Protein 3GZR (pdb70)

CATH classification: 3.10.450.50

Radius of gyration: 17.97 Å; Cα contacts (8 Å, |Δi|>4): 632; chains: 2; bounding box: 45×43×43 Å

InterPro domains:
  IPR011944 Steroid delta5-4-isomerase [TIGR02246] (32-160)
  IPR027843 Domain of unknown function DUF4440 [PF14534] (36-149)
  IPR032710 NTF2-like domain superfamily [SSF54427] (33-160)

B-factor: mean 17.64, std 8.01, range [9.9, 78.18]

Structure (mmCIF, N/CA/C/O backbone):
data_3GZR
#
_entry.id   3GZR
#
_cell.length_a   71.825
_cell.length_b   71.825
_cell.length_c   121.395
_cell.angle_alpha   90.000
_cell.angle_beta   90.000
_cell.angle_gamma   120.000
#
_symmetry.space_group_name_H-M   'P 65'
#
loop_
_entity.id
_entity.type
_entity.pdbx_description
1 polymer 'uncharacterized protein with a NTF2-like fold'
2 non-polymer 'UNKNOWN LIGAND'
3 non-polymer 'SULFATE ION'
4 non-polymer GLYCEROL
5 water water
#
loop_
_atom_site.group_PDB
_atom_site.id
_atom_site.type_symbol
_atom_site.label_atom_id
_atom_site.label_alt_id
_atom_site.label_comp_id
_atom_site.label_asym_id
_atom_site.label_entity_id
_atom_site.label_seq_id
_atom_site.pdbx_PDB_ins_code
_atom_site.Cartn_x
_atom_site.Cartn_y
_atom_site.Cartn_z
_atom_site.occupancy
_atom_site.B_iso_or_equiv
_atom_site.auth_seq_id
_atom_site.auth_comp_id
_atom_site.auth_asym_id
_atom_site.auth_atom_id
_atom_site.pdbx_PDB_model_num
ATOM 1 N N . GLY A 1 2 ? -18.697 60.110 16.492 1.00 25.96 30 GLY A N 1
ATOM 2 C CA . GLY A 1 2 ? -18.774 60.221 17.997 1.00 24.65 30 GLY A CA 1
ATOM 3 C C . GLY A 1 2 ? -17.450 60.522 18.694 1.00 23.82 30 GLY A C 1
ATOM 4 O O . GLY A 1 2 ? -16.418 60.645 18.024 1.00 22.97 30 GLY A O 1
ATOM 5 N N . GLU A 1 3 ? -17.472 60.609 20.037 1.00 21.29 31 GLU A N 1
ATOM 6 C CA . GLU A 1 3 ? -16.287 61.010 20.814 1.00 20.42 31 GLU A CA 1
ATOM 7 C C . GLU A 1 3 ? -15.096 60.103 20.545 1.00 18.96 31 GLU A C 1
ATOM 8 O O . GLU A 1 3 ? -14.001 60.622 20.308 1.00 18.79 31 GLU A O 1
ATOM 14 N N . GLY A 1 4 ? -15.300 58.780 20.626 1.00 17.51 32 GLY A N 1
ATOM 15 C CA . GLY A 1 4 ? -14.233 57.845 20.412 1.00 16.90 32 GLY A CA 1
ATOM 16 C C . GLY A 1 4 ? -13.628 57.928 19.024 1.00 15.61 32 GLY A C 1
ATOM 17 O O . GLY A 1 4 ? -12.398 57.830 18.884 1.00 14.65 32 GLY A O 1
ATOM 18 N N . THR A 1 5 ? -14.462 58.089 18.001 1.00 14.79 33 THR A N 1
ATOM 19 C CA A THR A 1 5 ? -13.979 58.215 16.628 0.50 14.44 33 THR A CA 1
ATOM 20 C CA B THR A 1 5 ? -13.936 58.194 16.642 0.50 14.94 33 THR A CA 1
ATOM 21 C C . THR A 1 5 ? -13.114 59.470 16.495 1.00 14.10 33 THR A C 1
ATOM 22 O O . THR A 1 5 ? -12.001 59.416 15.966 1.00 14.23 33 THR A O 1
ATOM 29 N N . ASP A 1 6 ? -13.631 60.599 16.967 1.00 14.58 34 ASP A N 1
ATOM 30 C CA . ASP A 1 6 ? -12.846 61.828 16.897 1.00 15.23 34 ASP A CA 1
ATOM 31 C C . ASP A 1 6 ? -11.518 61.699 17.659 1.00 14.35 34 ASP A C 1
ATOM 32 O O . ASP A 1 6 ? -10.469 62.134 17.172 1.00 13.90 34 ASP A O 1
ATOM 37 N N . ALA A 1 7 ? -11.575 61.103 18.843 1.00 13.43 35 ALA A N 1
ATOM 38 C CA . ALA A 1 7 ? -10.377 60.954 19.676 1.00 12.99 35 ALA A CA 1
ATOM 39 C C . ALA A 1 7 ? -9.326 60.084 19.030 1.00 13.30 35 ALA A C 1
ATOM 40 O O . ALA A 1 7 ? -8.146 60.444 19.026 1.00 13.59 35 ALA A O 1
ATOM 42 N N . ILE A 1 8 ? -9.737 58.938 18.484 1.00 12.49 36 ILE A N 1
ATOM 43 C CA . ILE A 1 8 ? -8.756 58.044 17.883 1.00 12.38 36 ILE A CA 1
ATOM 44 C C . ILE A 1 8 ? -8.193 58.643 16.579 1.00 11.69 36 ILE A C 1
ATOM 45 O O . ILE A 1 8 ? -7.011 58.444 16.290 1.00 12.51 36 ILE A O 1
ATOM 50 N N . GLN A 1 9 ? -9.017 59.367 15.816 1.00 12.90 37 GLN A N 1
ATOM 51 C CA . GLN A 1 9 ? -8.475 60.079 14.644 1.00 12.14 37 GLN A CA 1
ATOM 52 C C . GLN A 1 9 ? -7.358 61.039 15.060 1.00 12.54 37 GLN A C 1
ATOM 53 O O . GLN A 1 9 ? -6.313 61.104 14.404 1.00 13.20 37 GLN A O 1
ATOM 59 N N . ALA A 1 10 ? -7.563 61.755 16.150 1.00 12.46 38 ALA A N 1
ATOM 60 C CA . ALA A 1 10 ? -6.545 62.708 16.631 1.00 12.59 38 ALA A CA 1
ATOM 61 C C . ALA A 1 10 ? -5.287 61.973 17.107 1.00 12.17 38 ALA A C 1
ATOM 62 O O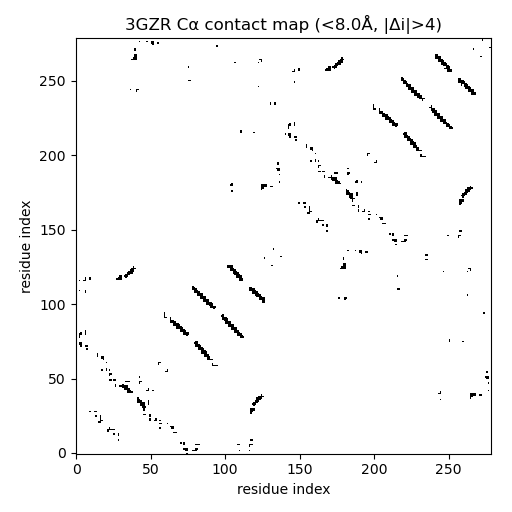 . ALA A 1 10 ? -4.156 62.409 16.829 1.00 13.09 38 ALA A O 1
ATOM 64 N N . LEU A 1 11 ? -5.475 60.844 17.795 1.00 12.51 39 LEU A N 1
ATOM 65 C CA . LEU A 1 11 ? -4.342 60.045 18.229 1.00 11.71 39 LEU A CA 1
ATOM 66 C C . LEU A 1 11 ? -3.516 59.496 17.035 1.00 12.41 39 LEU A C 1
ATOM 67 O O . LEU A 1 11 ? -2.277 59.498 17.080 1.00 12.68 39 LEU A O 1
ATOM 72 N N . ILE A 1 12 ? -4.221 59.065 15.990 1.00 12.69 40 ILE A N 1
ATOM 73 C CA . ILE A 1 12 ? -3.596 58.544 14.795 1.00 12.21 40 ILE A CA 1
ATOM 74 C C . ILE A 1 12 ? -2.761 59.637 14.121 1.00 11.71 40 ILE A C 1
ATOM 75 O O . ILE A 1 12 ? -1.613 59.402 13.707 1.00 12.01 40 ILE A O 1
ATOM 80 N N . GLN A 1 13 ? -3.347 60.830 13.999 1.00 12.47 41 GLN A N 1
ATOM 81 C CA . GLN A 1 13 ? -2.600 61.971 13.430 1.00 12.36 41 GLN A CA 1
ATOM 82 C C . GLN A 1 13 ? -1.353 62.250 14.248 1.00 12.71 41 GLN A C 1
ATOM 83 O O . GLN A 1 13 ? -0.285 62.436 13.667 1.00 12.56 41 GLN A O 1
ATOM 89 N N . ALA A 1 14 ? -1.459 62.226 15.591 1.00 12.37 42 ALA A N 1
ATOM 90 C CA . ALA A 1 14 ? -0.276 62.449 16.442 1.00 12.00 42 ALA A CA 1
ATOM 91 C C . ALA A 1 14 ? 0.801 61.388 16.220 1.00 12.93 42 ALA A C 1
ATOM 92 O O . ALA A 1 14 ? 1.993 61.703 16.147 1.00 12.89 42 ALA A O 1
ATOM 94 N N . TYR A 1 15 ? 0.370 60.149 16.074 1.00 12.44 43 TYR A N 1
ATOM 95 C CA . TYR A 1 15 ? 1.298 59.038 15.836 1.00 12.20 43 TYR A CA 1
ATOM 96 C C . TYR A 1 15 ? 2.074 59.239 14.527 1.00 12.09 43 TYR A C 1
ATOM 97 O O . TYR A 1 15 ? 3.325 59.115 14.478 1.00 12.35 43 TYR A O 1
ATOM 106 N N . PHE A 1 16 ? 1.359 59.580 13.460 1.00 12.28 44 PHE A N 1
ATOM 107 C CA A PHE A 1 16 ? 1.969 59.800 12.122 0.50 12.28 44 PHE A CA 1
ATOM 108 C CA B PHE A 1 16 ? 2.054 59.726 12.170 0.50 12.91 44 PHE A CA 1
ATOM 109 C C . PHE A 1 16 ? 2.903 60.991 12.118 1.00 12.29 44 PHE A C 1
ATOM 110 O O . PHE A 1 16 ? 3.962 60.949 11.502 1.00 12.55 44 PHE A O 1
ATOM 125 N N . THR A 1 17 ? 2.530 62.050 12.837 1.00 12.50 45 THR A N 1
ATOM 126 C CA . THR A 1 17 ? 3.396 63.227 12.939 1.00 13.11 45 THR A CA 1
ATOM 127 C C . THR A 1 17 ? 4.747 62.825 13.623 1.00 11.97 45 THR A C 1
ATOM 128 O O . THR A 1 17 ? 5.823 63.178 13.155 1.00 12.96 45 THR A O 1
ATOM 132 N N . ALA A 1 18 ? 4.650 62.090 14.726 1.00 12.92 46 ALA A N 1
ATOM 133 C CA . ALA A 1 18 ? 5.851 61.624 15.445 1.00 12.18 46 ALA A CA 1
ATOM 134 C C . ALA A 1 18 ? 6.746 60.759 14.559 1.00 12.09 46 ALA A C 1
ATOM 135 O O . ALA A 1 18 ? 7.955 60.934 14.510 1.00 12.43 46 ALA A O 1
ATOM 137 N N . TRP A 1 19 ? 6.128 59.871 13.791 1.00 11.92 47 TRP A N 1
ATOM 138 C CA . TRP A 1 19 ? 6.838 58.982 12.870 1.00 12.66 47 TRP A CA 1
ATOM 139 C C . TRP A 1 19 ? 7.540 59.799 11.767 1.00 11.50 47 TRP A C 1
ATOM 140 O O . TRP A 1 19 ? 8.745 59.677 11.534 1.00 13.05 47 TRP A O 1
ATOM 151 N N . ASN A 1 20 ? 6.760 60.601 11.077 1.00 11.95 48 ASN A N 1
ATOM 152 C CA . ASN A 1 20 ? 7.252 61.368 9.908 1.00 1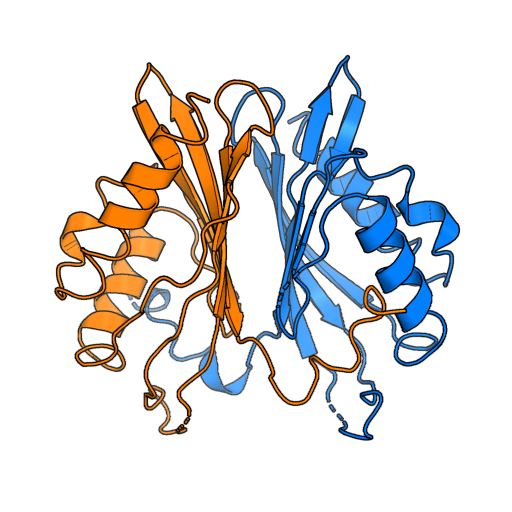2.70 48 ASN A CA 1
ATOM 153 C C . ASN A 1 20 ? 8.231 62.484 10.213 1.00 13.72 48 ASN A C 1
ATOM 154 O O . ASN A 1 20 ? 9.024 62.858 9.342 1.00 14.23 48 ASN A O 1
ATOM 159 N N . THR A 1 21 ? 8.188 63.022 11.428 1.00 13.25 49 THR A N 1
ATOM 160 C CA . THR A 1 21 ? 9.153 64.053 11.854 1.00 13.48 49 THR A CA 1
ATOM 161 C C . THR A 1 21 ? 10.305 63.474 12.665 1.00 14.46 49 THR A C 1
ATOM 162 O O . THR A 1 21 ? 11.115 64.236 13.187 1.00 15.92 49 THR A O 1
ATOM 166 N N . ASN A 1 22 ? 10.406 62.144 12.742 1.00 14.75 50 ASN A N 1
ATOM 167 C CA A ASN A 1 22 ? 11.436 61.444 13.525 0.50 15.34 50 ASN A CA 1
ATOM 168 C CA B ASN A 1 22 ? 11.473 61.495 13.505 0.50 15.85 50 ASN A CA 1
ATOM 169 C C . ASN A 1 22 ? 11.518 62.019 14.941 1.00 15.53 50 ASN A C 1
ATOM 170 O O . ASN A 1 22 ? 12.595 62.426 15.440 1.00 15.69 50 ASN A O 1
ATOM 179 N N . ALA A 1 23 ? 10.360 62.031 15.597 1.00 14.82 51 ALA A N 1
ATOM 180 C CA . ALA A 1 23 ? 10.239 62.550 16.964 1.00 14.50 51 ALA A CA 1
ATOM 181 C C . ALA A 1 23 ? 9.699 61.420 17.842 1.00 14.26 51 ALA A C 1
ATOM 182 O O . ALA A 1 23 ? 8.585 61.498 18.386 1.00 13.98 51 ALA A O 1
ATOM 184 N N . PRO A 1 24 ? 10.487 60.334 17.985 1.00 16.04 52 PRO A N 1
ATOM 185 C CA . PRO A 1 24 ? 9.986 59.192 18.773 1.00 16.96 52 PRO A CA 1
ATOM 186 C C . PRO A 1 24 ? 9.745 59.468 20.265 1.00 16.14 52 PRO A C 1
ATOM 187 O O . PRO A 1 24 ? 8.977 58.761 20.906 1.00 16.66 52 PRO A O 1
ATOM 191 N N . GLU A 1 25 ? 10.340 60.542 20.765 1.00 15.41 53 GLU A N 1
ATOM 192 C CA . GLU A 1 25 ? 10.058 61.049 22.116 1.00 15.74 53 GLU A CA 1
ATOM 193 C C . GLU A 1 25 ? 8.595 61.515 22.308 1.00 14.58 53 GLU A C 1
ATOM 194 O O . GLU A 1 25 ? 8.158 61.763 23.430 1.00 15.21 53 GLU A O 1
ATOM 200 N N . ARG A 1 26 ? 7.825 61.626 21.216 1.00 13.53 54 ARG A N 1
ATOM 201 C CA . ARG A 1 26 ? 6.427 62.038 21.247 1.00 13.86 54 ARG A CA 1
ATOM 202 C C . ARG A 1 26 ? 5.437 60.854 21.271 1.00 13.26 54 ARG A C 1
ATOM 203 O O . ARG A 1 26 ? 4.239 61.068 21.425 1.00 13.31 54 ARG A O 1
ATOM 211 N N . PHE A 1 27 ? 5.926 59.623 21.159 1.00 13.40 55 PHE A N 1
ATOM 212 C CA . PHE A 1 27 ? 5.032 58.456 21.198 1.00 12.44 55 PHE A CA 1
ATOM 213 C C . PHE A 1 27 ? 4.481 58.132 22.577 1.00 13.93 55 PHE A C 1
ATOM 214 O O . PHE A 1 27 ? 3.289 57.796 22.697 1.00 13.43 55 PHE A O 1
ATOM 222 N N . ALA A 1 28 ? 5.296 58.261 23.630 1.00 13.47 56 ALA A N 1
ATOM 223 C CA . ALA A 1 28 ? 4.837 57.805 24.943 1.00 14.33 56 ALA A CA 1
ATOM 224 C C . ALA A 1 28 ? 3.538 58.419 25.393 1.00 14.05 56 ALA A C 1
ATOM 225 O O . ALA A 1 28 ? 2.651 57.735 25.907 1.00 14.46 56 ALA A O 1
ATOM 227 N N . GLU A 1 29 ? 3.380 59.714 25.138 1.00 13.75 57 GLU A N 1
ATOM 228 C CA . GLU A 1 29 ? 2.215 60.450 25.607 1.00 14.43 57 GLU A CA 1
ATOM 229 C C . GLU A 1 29 ? 0.886 60.032 24.967 1.00 14.25 57 GLU A C 1
ATOM 230 O O . GLU A 1 29 ? -0.161 60.386 25.477 1.00 15.43 57 GLU A O 1
ATOM 236 N N . ILE A 1 30 ? 0.961 59.309 23.852 1.00 13.97 58 ILE A N 1
ATOM 237 C CA . ILE A 1 30 ? -0.263 58.829 23.203 1.00 13.67 58 ILE A CA 1
ATOM 238 C C . ILE A 1 30 ? -0.575 57.349 23.467 1.00 12.45 58 ILE A C 1
ATOM 239 O O . ILE A 1 30 ? -1.496 56.803 22.869 1.00 13.07 58 ILE A O 1
ATOM 244 N N . PHE A 1 31 ? 0.175 56.703 24.372 1.00 12.24 59 PHE A N 1
ATOM 245 C CA . PHE A 1 31 ? -0.115 55.331 24.810 1.00 12.17 59 PHE A CA 1
ATOM 246 C C . PHE A 1 31 ? -0.316 55.256 26.308 1.00 11.74 59 PHE A C 1
ATOM 247 O O . PHE A 1 31 ? 0.368 55.959 27.074 1.00 12.13 59 PHE A O 1
ATOM 255 N N . TRP A 1 32 ? -1.215 54.362 26.727 1.00 11.68 60 TRP A N 1
ATOM 256 C CA . TRP A 1 32 ? -1.317 54.003 28.128 1.00 11.62 60 TRP A CA 1
ATOM 257 C C . TRP A 1 32 ? -0.081 53.158 28.496 1.00 11.12 60 TRP A C 1
ATOM 258 O O . TRP A 1 32 ? 0.490 52.446 27.644 1.00 12.10 60 TRP A O 1
ATOM 269 N N . PRO A 1 33 ? 0.318 53.160 29.781 1.00 10.44 61 PRO A N 1
ATOM 270 C CA . PRO A 1 33 ? 1.484 52.367 30.204 1.00 11.27 61 PRO A CA 1
ATOM 271 C C . PRO A 1 33 ? 1.369 50.877 29.910 1.00 10.86 61 PRO A C 1
ATOM 272 O O . PRO A 1 33 ? 2.373 50.209 29.642 1.00 11.23 61 PRO A O 1
ATOM 276 N N . ASP A 1 34 ? 0.144 50.363 29.981 1.00 10.74 62 ASP A N 1
ATOM 277 C CA . ASP A 1 34 ? -0.184 48.948 29.745 1.00 11.86 62 ASP A CA 1
ATOM 278 C C . ASP A 1 34 ? -0.471 48.639 28.267 1.00 12.53 62 ASP A C 1
ATOM 279 O O . ASP A 1 34 ? -1.051 47.597 27.967 1.00 13.03 62 ASP A O 1
ATOM 284 N N . GLY A 1 35 ? -0.039 49.496 27.363 1.00 12.34 63 GLY A N 1
ATOM 285 C CA . GLY A 1 35 ? -0.179 49.249 25.939 1.00 12.96 63 GLY A CA 1
ATOM 286 C C . GLY A 1 35 ? 0.648 48.079 25.432 1.00 12.30 63 GLY A C 1
ATOM 287 O O . GLY A 1 35 ? 1.587 47.600 26.077 1.00 13.31 63 GLY A O 1
ATOM 288 N N . SER A 1 36 ? 0.300 47.629 24.228 1.00 11.87 64 SER A N 1
ATOM 289 C CA . SER A 1 36 ? 1.020 46.548 23.522 1.00 12.00 64 SER A CA 1
ATOM 290 C C . SER A 1 36 ? 1.032 46.830 22.036 1.00 12.58 64 SER A C 1
ATOM 291 O O . SER A 1 36 ? 0.324 47.710 21.534 1.00 12.94 64 SER A O 1
ATOM 294 N N . TRP A 1 37 ? 1.857 46.083 21.308 1.00 11.98 65 TRP A N 1
ATOM 295 C CA . TRP A 1 37 ? 2.014 46.300 19.863 1.00 11.96 65 TRP A CA 1
ATOM 296 C C . TRP A 1 37 ? 2.482 45.022 19.189 1.00 11.37 65 TRP A C 1
ATOM 297 O O . TRP A 1 37 ? 3.276 44.269 19.753 1.00 12.80 65 TRP A O 1
ATOM 308 N N . VAL A 1 38 ? 2.078 44.836 17.946 1.00 11.25 66 VAL A N 1
ATOM 309 C CA . VAL A 1 38 ? 2.580 43.764 17.074 1.00 12.01 66 VAL A CA 1
ATOM 310 C C . VAL A 1 38 ? 2.924 44.384 15.728 1.00 12.30 66 VAL A C 1
ATOM 311 O O . VAL A 1 38 ? 2.063 45.023 15.125 1.00 12.23 66 VAL A O 1
ATOM 315 N N . ASN A 1 39 ? 4.184 44.277 15.290 1.00 11.83 67 ASN A N 1
ATOM 316 C CA . ASN A 1 39 ? 4.606 44.927 14.045 1.00 12.33 67 ASN A CA 1
ATOM 317 C C . ASN A 1 39 ? 4.460 44.017 12.814 1.00 12.27 67 ASN A C 1
ATOM 318 O O . ASN A 1 39 ? 4.002 42.876 12.909 1.00 11.51 67 ASN A O 1
ATOM 323 N N . VAL A 1 40 ? 4.882 44.541 11.656 1.00 12.92 68 VAL A N 1
ATOM 324 C CA . VAL A 1 40 ? 4.676 43.868 10.370 1.00 12.37 68 VAL A CA 1
ATOM 325 C C . VAL A 1 40 ? 5.388 42.526 10.210 1.00 12.33 68 VAL A C 1
ATOM 326 O O . VAL A 1 40 ? 5.051 41.755 9.301 1.00 12.81 68 VAL A O 1
ATOM 330 N N . VAL A 1 41 ? 6.406 42.256 11.039 1.00 12.84 69 VAL A N 1
ATOM 331 C CA . VAL A 1 41 ? 7.143 40.990 11.034 1.00 12.98 69 VAL A CA 1
ATOM 332 C C . VAL A 1 41 ? 6.798 40.130 12.273 1.00 12.06 69 VAL A C 1
ATOM 333 O O . VAL A 1 41 ? 7.451 39.141 12.532 1.00 13.17 69 VAL A O 1
ATOM 337 N N . GLY A 1 42 ? 5.746 40.501 12.999 1.00 12.45 70 GLY A N 1
ATOM 338 C CA . GLY A 1 42 ? 5.261 39.717 14.119 1.00 12.19 70 GLY A CA 1
ATOM 339 C C . GLY A 1 42 ? 5.968 39.921 15.448 1.00 12.55 70 GLY A C 1
ATOM 340 O O . GLY A 1 42 ? 5.752 39.114 16.380 1.00 12.68 70 GLY A O 1
ATOM 349 N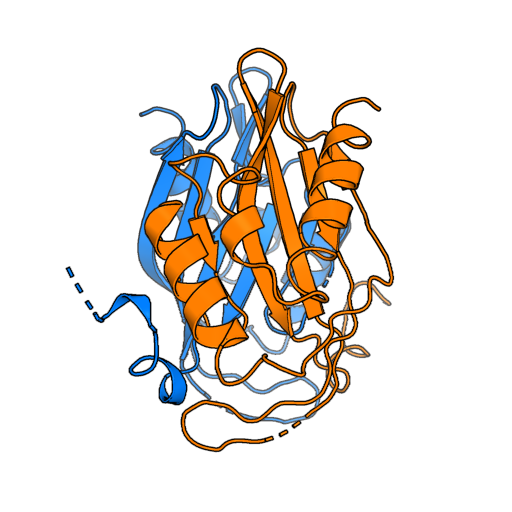 N . HIS A 1 44 ? 6.361 41.267 19.023 1.00 12.47 72 HIS A N 1
ATOM 350 C CA . HIS A 1 44 ? 5.350 41.569 20.026 1.00 12.29 72 HIS A CA 1
ATOM 351 C C . HIS A 1 44 ? 5.994 42.373 21.158 1.00 12.41 72 HIS A C 1
ATOM 352 O O . HIS A 1 44 ? 6.861 41.841 21.851 1.00 12.71 72 HIS A O 1
ATOM 359 N N . TRP A 1 45 ? 5.534 43.617 21.329 1.00 12.36 73 TRP A N 1
ATOM 360 C CA . TRP A 1 45 ? 6.048 44.525 22.358 1.00 12.31 73 TRP A CA 1
ATOM 361 C C . TRP A 1 45 ? 5.012 44.661 23.454 1.00 12.39 73 TRP A C 1
ATOM 362 O O . TRP A 1 45 ? 3.803 44.869 23.207 1.00 12.62 73 TRP A O 1
ATOM 373 N N . ARG A 1 46 ? 5.477 44.498 24.693 1.00 11.59 74 ARG A N 1
ATOM 374 C CA . ARG A 1 46 ? 4.655 44.378 25.902 1.00 12.32 74 ARG A CA 1
ATOM 375 C C . ARG A 1 46 ? 4.929 45.551 26.808 1.00 11.98 74 ARG A C 1
ATOM 376 O O . ARG A 1 46 ? 6.028 45.663 27.336 1.00 13.42 74 ARG A O 1
ATOM 384 N N . GLY A 1 47 ? 3.946 46.406 27.005 1.00 12.01 75 GLY A N 1
ATOM 385 C CA . GLY A 1 47 ? 4.127 47.600 27.809 1.00 12.48 75 GLY A CA 1
ATOM 386 C C . GLY A 1 47 ? 4.620 48.764 26.986 1.00 13.41 75 GLY A C 1
ATOM 387 O O . GLY A 1 47 ? 5.323 48.621 25.982 1.00 12.04 75 GLY A O 1
ATOM 388 N N . ARG A 1 48 ? 4.260 49.945 27.431 1.00 12.04 76 ARG A N 1
ATOM 389 C CA . ARG A 1 48 ? 4.654 51.173 26.716 1.00 12.06 76 ARG A CA 1
ATOM 390 C C . ARG A 1 48 ? 6.161 51.354 26.548 1.00 12.51 76 ARG A C 1
ATOM 391 O O . ARG A 1 48 ? 6.590 51.773 25.463 1.00 12.89 76 ARG A O 1
ATOM 399 N N . ASP A 1 49 ? 6.941 51.017 27.568 1.00 12.68 77 ASP A N 1
ATOM 400 C CA . ASP A 1 49 ? 8.369 51.255 27.457 1.00 12.83 77 ASP A CA 1
ATOM 401 C C . ASP A 1 49 ? 8.944 50.458 26.286 1.00 12.73 77 ASP A C 1
ATOM 402 O O . ASP A 1 49 ? 9.800 50.978 25.557 1.00 12.70 77 ASP A O 1
ATOM 407 N N . GLN A 1 50 ? 8.506 49.217 26.118 1.00 12.30 78 GLN A N 1
ATOM 408 C CA . GLN A 1 50 ? 8.949 48.375 24.975 1.00 12.01 78 GLN A CA 1
ATOM 409 C C . GLN A 1 50 ? 8.515 48.968 23.629 1.00 12.75 78 GLN A C 1
ATOM 410 O O . GLN A 1 50 ? 9.296 49.035 22.674 1.00 12.78 78 GLN A O 1
ATOM 416 N N . ILE A 1 51 ? 7.265 49.415 23.574 1.00 12.40 79 ILE A N 1
ATOM 417 C CA . ILE A 1 51 ? 6.719 50.035 22.340 1.00 12.78 79 ILE A CA 1
ATOM 418 C C . ILE A 1 51 ? 7.588 51.206 21.918 1.00 12.99 79 ILE A C 1
ATOM 419 O O . ILE A 1 51 ? 8.040 51.287 20.768 1.00 14.10 79 ILE A O 1
ATOM 424 N N . VAL A 1 52 ? 7.859 52.084 22.869 1.00 11.80 80 VAL A N 1
ATOM 425 C CA . VAL A 1 52 ? 8.631 53.290 22.619 1.00 12.96 80 VAL A CA 1
ATOM 426 C C . VAL A 1 52 ? 10.083 52.962 22.296 1.00 13.28 80 VAL A C 1
ATOM 427 O O . VAL A 1 52 ? 10.626 53.534 21.347 1.00 13.19 80 VAL A O 1
ATOM 431 N N . PHE A 1 53 ? 10.706 52.038 23.030 1.00 12.14 81 PHE A N 1
ATOM 432 C CA . PHE A 1 53 ? 12.106 51.652 22.799 1.00 12.42 81 PHE A CA 1
ATOM 433 C C . PHE A 1 53 ? 12.277 51.122 21.378 1.00 12.38 81 PHE A C 1
ATOM 434 O O . PHE A 1 53 ? 13.191 51.482 20.660 1.00 12.84 81 PHE A O 1
ATOM 442 N N . ALA A 1 54 ? 11.361 50.258 20.954 1.00 11.46 82 ALA A N 1
ATOM 443 C CA . ALA A 1 54 ? 11.466 49.655 19.615 1.00 12.63 82 ALA A CA 1
ATOM 444 C C . ALA A 1 54 ? 11.176 50.654 18.498 1.00 13.08 82 ALA A C 1
ATOM 445 O O . ALA A 1 54 ? 11.889 50.692 17.495 1.00 12.60 82 ALA A O 1
ATOM 447 N N . HIS A 1 55 ? 10.132 51.460 18.668 1.00 13.25 83 HIS A N 1
ATOM 448 C CA . HIS A 1 55 ? 9.834 52.513 17.677 1.00 13.40 83 HIS A CA 1
ATOM 449 C C . HIS A 1 55 ? 11.019 53.449 17.514 1.00 13.63 83 HIS A C 1
ATOM 450 O O . HIS A 1 55 ? 11.401 53.821 16.382 1.00 13.68 83 HIS A O 1
ATOM 457 N N . THR A 1 56 ? 11.610 53.840 18.642 1.00 13.25 84 THR A N 1
ATOM 458 C CA . THR A 1 56 ? 12.773 54.732 18.639 1.00 13.31 84 THR A CA 1
ATOM 459 C C . THR A 1 56 ? 13.953 54.087 17.915 1.00 13.05 84 THR A C 1
ATOM 460 O O . THR A 1 56 ? 14.565 54.729 17.052 1.00 13.05 84 THR A O 1
ATOM 464 N N . ALA A 1 57 ? 14.233 52.820 18.227 1.00 12.19 85 ALA A N 1
ATOM 465 C CA . ALA A 1 57 ? 15.358 52.095 17.625 1.00 11.72 85 ALA A CA 1
ATOM 466 C C . ALA A 1 57 ? 15.236 52.021 16.120 1.00 12.63 85 ALA A C 1
ATOM 467 O O . ALA A 1 57 ? 16.222 52.318 15.411 1.00 13.29 85 ALA A O 1
ATOM 469 N N . PHE A 1 58 ? 14.050 51.691 15.621 1.00 12.48 86 PHE A N 1
ATOM 470 C CA . PHE A 1 58 ? 13.892 51.527 14.169 1.00 12.46 86 PHE A CA 1
ATOM 471 C C . PHE A 1 58 ? 13.829 52.871 13.446 1.00 12.24 86 PHE A C 1
ATOM 472 O O . PHE A 1 58 ? 14.300 52.972 12.322 1.00 13.00 86 PHE A O 1
ATOM 480 N N . LEU A 1 59 ? 13.278 53.907 14.089 1.00 13.55 87 LEU A N 1
ATOM 481 C CA . LEU A 1 59 ? 13.303 55.271 13.474 1.00 14.99 87 LEU A CA 1
ATOM 482 C C . LEU A 1 59 ? 14.710 55.837 13.401 1.00 14.91 87 LEU A C 1
ATOM 483 O O . LEU A 1 59 ? 14.948 56.702 12.568 1.00 15.47 87 LEU A O 1
ATOM 488 N N . LYS A 1 60 ? 15.643 55.381 14.259 1.00 14.26 88 LYS A N 1
ATOM 489 C CA A LYS A 1 60 ? 17.056 55.786 14.182 0.50 14.59 88 LYS A CA 1
ATOM 490 C CA B LYS A 1 60 ? 17.045 55.793 14.191 0.50 14.47 88 LYS A CA 1
ATOM 491 C C . LYS A 1 60 ? 17.782 55.101 13.035 1.00 14.48 88 LYS A C 1
ATOM 492 O O . LYS A 1 60 ? 18.770 55.629 12.520 1.00 16.03 88 LYS A O 1
ATOM 497 N N . THR A 1 61 ? 17.318 53.916 12.643 1.00 13.94 89 THR A N 1
ATOM 498 C CA . THR A 1 61 ? 17.960 53.099 11.637 1.00 14.10 89 THR A CA 1
ATOM 499 C C . THR A 1 61 ? 17.131 52.935 10.369 1.00 13.73 89 THR A C 1
ATOM 500 O O . THR A 1 61 ? 17.068 53.874 9.556 1.00 14.11 89 THR A O 1
ATOM 504 N N . ILE A 1 62 ? 16.425 51.811 10.254 1.00 12.42 90 ILE A N 1
ATOM 505 C CA . ILE A 1 62 ? 15.821 51.418 8.969 1.00 12.58 90 ILE A CA 1
ATOM 506 C C . ILE A 1 62 ? 14.733 52.368 8.484 1.00 12.04 90 ILE A C 1
ATOM 507 O O . ILE A 1 62 ? 14.503 52.477 7.289 1.00 12.96 90 ILE A O 1
ATOM 512 N N . PHE A 1 63 ? 14.047 53.024 9.425 1.00 11.78 91 PHE A N 1
ATOM 513 C CA . PHE A 1 63 ? 12.951 53.930 9.103 1.00 11.85 91 PHE A CA 1
ATOM 514 C C . PHE A 1 63 ? 13.284 55.406 9.216 1.00 12.86 91 PHE A C 1
ATOM 515 O O . PHE A 1 63 ? 12.406 56.249 9.065 1.00 13.63 91 PHE A O 1
ATOM 523 N N . LYS A 1 64 ? 14.568 55.741 9.341 1.00 14.24 92 LYS A N 1
ATOM 524 C CA A LYS A 1 64 ? 14.941 57.172 9.497 0.50 15.12 92 LYS A CA 1
ATOM 525 C CA B LYS A 1 64 ? 15.078 57.102 9.389 0.50 15.61 92 LYS A CA 1
ATOM 526 C C . LYS A 1 64 ? 14.456 58.005 8.309 1.00 15.30 92 LYS A C 1
ATOM 527 O O . LYS A 1 64 ? 14.035 59.131 8.544 1.00 16.73 92 LYS A O 1
ATOM 535 N N . ASP A 1 65 ? 14.441 57.472 7.098 1.00 15.11 93 ASP A N 1
ATOM 536 C CA . ASP A 1 65 ? 13.958 58.214 5.917 1.00 15.60 93 ASP A CA 1
ATOM 537 C C . ASP A 1 65 ? 12.645 57.692 5.362 1.00 15.71 93 ASP A C 1
ATOM 538 O O . ASP A 1 65 ? 12.219 58.091 4.254 1.00 16.79 93 ASP A O 1
ATOM 543 N N . CYS A 1 66 ? 11.990 56.845 6.143 1.00 14.37 94 CYS A N 1
ATOM 544 C CA . CYS A 1 66 ? 10.810 56.134 5.687 1.00 13.70 94 CYS A CA 1
ATOM 545 C C . CYS A 1 66 ? 9.546 56.793 6.151 1.00 14.24 94 CYS A C 1
ATOM 546 O O . CYS A 1 66 ? 9.148 56.638 7.299 1.00 15.42 94 CYS A O 1
ATOM 549 N N . LYS A 1 67 ? 8.890 57.496 5.240 1.00 13.37 95 LYS A N 1
ATOM 550 C CA . LYS A 1 67 ? 7.642 58.186 5.544 1.00 13.87 95 LYS A CA 1
ATOM 551 C C . LYS A 1 67 ? 6.455 57.255 5.446 1.00 14.65 95 LYS A C 1
ATOM 552 O O . LYS A 1 67 ? 6.459 56.275 4.673 1.00 15.09 95 LYS A O 1
ATOM 558 N N . GLN A 1 68 ? 5.434 57.546 6.245 1.00 14.29 96 GLN A N 1
ATOM 559 C CA . GLN A 1 68 ? 4.165 56.854 6.184 1.00 14.97 96 GLN A CA 1
ATOM 560 C C . GLN A 1 68 ? 3.112 57.885 5.796 1.00 15.45 96 GLN A C 1
ATOM 561 O O . GLN A 1 68 ? 3.180 59.096 6.155 1.00 16.35 96 GLN A O 1
ATOM 567 N N . GLU A 1 69 ? 2.110 57.437 5.040 1.00 13.43 97 GLU A N 1
ATOM 568 C CA . GLU A 1 69 ? 1.057 58.323 4.560 1.00 13.03 97 GLU A CA 1
ATOM 569 C C . GLU A 1 69 ? -0.302 57.720 4.817 1.00 12.68 97 GLU A C 1
ATOM 570 O O . GLU A 1 69 ? -0.603 56.643 4.320 1.00 12.29 97 GLU A O 1
ATOM 576 N N . LEU A 1 70 ? -1.136 58.428 5.559 1.00 12.19 98 LEU A N 1
ATOM 577 C CA . LEU A 1 70 ? -2.513 57.969 5.799 1.00 12.22 98 LEU A CA 1
ATOM 578 C C . LEU A 1 70 ? -3.307 58.001 4.503 1.00 13.42 98 LEU A C 1
ATOM 579 O O . LEU A 1 70 ? -3.271 59.009 3.783 1.00 14.15 98 LEU A O 1
ATOM 584 N N . VAL A 1 71 ? -4.028 56.927 4.208 1.00 12.15 99 VAL A N 1
ATOM 585 C CA . VAL A 1 71 ? -4.931 56.815 3.080 1.00 12.61 99 VAL A CA 1
ATOM 586 C C . VAL A 1 71 ? -6.399 56.863 3.569 1.00 11.95 99 VAL A C 1
ATOM 587 O O . VAL A 1 71 ? -7.162 57.700 3.100 1.00 12.38 99 VAL A O 1
ATOM 591 N N . THR A 1 72 ? -6.742 55.963 4.502 1.00 11.97 100 THR A N 1
ATOM 592 C CA A THR A 1 72 ? -8.078 55.940 5.115 0.60 12.15 100 THR A CA 1
ATOM 593 C CA B THR A 1 72 ? -8.064 55.860 5.076 0.40 13.02 100 THR A CA 1
ATOM 594 C C . THR A 1 72 ? -7.973 55.519 6.575 1.00 12.21 100 THR A C 1
ATOM 595 O O . THR A 1 72 ? -7.096 54.766 6.968 1.00 12.52 100 THR A O 1
ATOM 602 N N . ILE A 1 73 ? -8.866 56.072 7.382 1.00 12.29 101 ILE A N 1
ATOM 603 C CA . ILE A 1 73 ? -9.056 55.665 8.792 1.00 12.59 101 ILE A CA 1
ATOM 604 C C . ILE A 1 73 ? -10.515 55.237 8.901 1.00 12.47 101 ILE A C 1
ATOM 605 O O . ILE A 1 73 ? -11.405 56.058 8.693 1.00 13.37 101 ILE A O 1
ATOM 610 N N . GLU A 1 74 ? -10.768 53.961 9.227 1.00 12.68 102 GLU A N 1
ATOM 611 C CA . GLU A 1 74 ? -12.120 53.460 9.480 1.00 11.68 102 GLU A CA 1
ATOM 612 C C . GLU A 1 74 ? -12.224 53.201 10.987 1.00 11.59 102 GLU A C 1
ATOM 613 O O . GLU A 1 74 ? -11.822 52.138 11.480 1.00 12.38 102 GLU A O 1
ATOM 619 N N . ALA A 1 75 ? -12.682 54.217 11.712 1.00 13.17 103 ALA A N 1
ATOM 620 C CA . ALA A 1 75 ? -12.776 54.204 13.158 1.00 12.84 103 ALA A CA 1
ATOM 621 C C . ALA A 1 75 ? -14.225 54.049 13.574 1.00 13.12 103 ALA A C 1
ATOM 622 O O . ALA A 1 75 ? -15.161 54.567 12.946 1.00 13.77 103 ALA A O 1
ATOM 624 N N . ARG A 1 76 ? -14.430 53.339 14.686 1.00 12.79 104 ARG A N 1
ATOM 625 C CA . ARG A 1 76 ? -15.743 53.146 15.281 1.00 12.26 104 ARG A CA 1
ATOM 626 C C . ARG A 1 76 ? -15.648 52.905 16.776 1.00 12.52 104 ARG A C 1
ATOM 627 O O . ARG A 1 76 ? -14.665 52.394 17.267 1.00 12.88 104 ARG A O 1
ATOM 635 N N . THR A 1 77 ? -16.741 53.202 17.473 1.00 13.71 105 THR A N 1
ATOM 636 C CA . THR A 1 77 ? -16.879 52.915 18.876 1.00 14.54 105 THR A CA 1
ATOM 637 C C . THR A 1 77 ? -17.349 51.460 18.981 1.00 15.30 105 THR A C 1
ATOM 638 O O . THR A 1 77 ? -18.314 51.064 18.322 1.00 17.81 105 THR A O 1
ATOM 642 N N . ILE A 1 78 ? -16.658 50.669 19.791 1.00 13.11 106 ILE A N 1
ATOM 643 C CA . ILE A 1 78 ? -17.017 49.262 20.027 1.00 13.01 106 ILE A CA 1
ATOM 644 C C . ILE A 1 78 ? -17.667 49.011 21.392 1.00 13.34 106 ILE A C 1
ATOM 645 O O . ILE A 1 78 ? -18.248 47.961 21.608 1.00 13.12 106 ILE A O 1
ATOM 650 N N . ALA A 1 79 ? -17.508 49.958 22.311 1.00 12.63 107 ALA A N 1
ATOM 651 C CA . ALA A 1 79 ? -18.097 49.940 23.644 1.00 13.08 107 ALA A CA 1
ATOM 652 C C . ALA A 1 79 ? -17.952 51.363 24.170 1.00 13.64 107 ALA A C 1
ATOM 653 O O . ALA A 1 79 ? -17.075 52.079 23.696 1.00 13.16 107 ALA A O 1
ATOM 655 N N . PRO A 1 80 ? -18.726 51.764 25.187 1.00 14.26 108 PRO A N 1
ATOM 656 C CA . PRO A 1 80 ? -18.481 53.090 25.778 1.00 14.50 108 PRO A CA 1
ATOM 657 C C . PRO A 1 80 ? -17.023 53.184 26.277 1.00 13.58 108 PRO A C 1
ATOM 658 O O . PRO A 1 80 ? -16.544 52.285 26.960 1.00 14.31 108 PRO A O 1
ATOM 662 N N . GLY A 1 81 ? -16.320 54.209 25.814 1.00 13.84 109 GLY A N 1
ATOM 663 C CA . GLY A 1 81 ? -14.934 54.422 26.173 1.00 13.46 109 GLY A CA 1
ATOM 664 C C . GLY A 1 81 ? -13.926 53.604 25.405 1.00 13.74 109 GLY A C 1
ATOM 665 O O . GLY A 1 81 ? -12.771 53.539 25.815 1.00 13.67 109 GLY A O 1
ATOM 666 N N . SER A 1 82 ? -14.343 52.952 24.317 1.00 12.93 110 SER A N 1
ATOM 667 C CA A SER A 1 82 ? -13.447 52.118 23.501 0.50 12.97 110 SER A CA 1
ATOM 668 C CA B SER A 1 82 ? -13.441 52.142 23.510 0.50 13.84 110 SER A CA 1
ATOM 669 C C . SER A 1 82 ? -13.664 52.387 22.013 1.00 12.60 110 SER A C 1
ATOM 670 O O . SER A 1 82 ? -14.789 52.237 21.510 1.00 14.03 110 SER A O 1
ATOM 675 N N . ALA A 1 83 ? -12.585 52.738 21.306 1.00 13.44 111 ALA A N 1
ATOM 676 C CA . ALA A 1 83 ? -12.639 53.023 19.893 1.00 13.06 111 ALA A CA 1
ATOM 677 C C . ALA A 1 83 ? -11.611 52.170 19.162 1.00 13.99 111 ALA A C 1
ATOM 678 O O . ALA A 1 83 ? -10.477 52.069 19.571 1.00 15.32 111 ALA A O 1
ATOM 680 N N . LEU A 1 84 ? -12.012 51.613 18.028 1.00 12.45 112 LEU A N 1
ATOM 681 C CA . LEU A 1 84 ? -11.174 50.764 17.192 1.00 11.88 112 LEU A CA 1
ATOM 682 C C . LEU A 1 84 ? -11.056 51.361 15.811 1.00 11.51 112 LEU A C 1
ATOM 683 O O . LEU A 1 84 ? -12.089 51.767 15.244 1.00 12.64 112 LEU A O 1
ATOM 688 N N . ALA A 1 85 ? -9.856 51.438 15.271 1.00 11.24 113 ALA A N 1
ATOM 689 C CA . ALA A 1 85 ? -9.644 51.884 13.912 1.00 11.51 113 ALA A CA 1
ATOM 690 C C . ALA A 1 85 ? -8.873 50.876 13.097 1.00 11.90 113 ALA A C 1
ATOM 691 O O . ALA A 1 85 ? -7.916 50.271 13.597 1.00 12.79 113 ALA A O 1
ATOM 693 N N . VAL A 1 86 ? -9.274 50.724 11.830 1.00 11.67 114 VAL A N 1
ATOM 694 C CA . VAL A 1 86 ? -8.486 49.992 10.831 1.00 11.90 114 VAL A CA 1
ATOM 695 C C . VAL A 1 86 ? -8.017 51.067 9.861 1.00 11.63 114 VAL A C 1
ATOM 696 O O . VAL A 1 86 ? -8.820 51.725 9.201 1.00 12.18 114 VAL A O 1
ATOM 700 N N . VAL A 1 87 ? -6.711 51.248 9.839 1.00 11.23 115 VAL A N 1
ATOM 701 C CA . VAL A 1 87 ? -6.026 52.311 9.093 1.00 10.82 115 VAL A CA 1
ATOM 702 C C . VAL A 1 87 ? -5.361 51.709 7.886 1.00 11.98 115 VAL A C 1
ATOM 703 O O . VAL A 1 87 ? -4.681 50.676 7.981 1.00 12.58 115 VAL A O 1
ATOM 707 N N . THR A 1 88 ? -5.519 52.343 6.738 1.00 11.62 116 THR A N 1
ATOM 708 C CA . THR A 1 88 ? -4.785 51.992 5.532 1.00 12.22 116 THR A CA 1
ATOM 709 C C . THR A 1 88 ? -3.756 53.099 5.302 1.00 12.26 116 THR A C 1
ATOM 710 O O . THR A 1 88 ? -4.145 54.272 5.287 1.00 11.98 116 THR A O 1
ATOM 714 N N . LEU A 1 89 ? -2.488 52.744 5.156 1.00 11.64 117 LEU A N 1
ATOM 715 C CA . LEU A 1 89 ? -1.422 53.699 4.936 1.00 12.05 117 LEU A CA 1
ATOM 716 C C . LEU A 1 89 ? -0.544 53.221 3.814 1.00 12.19 117 LEU A C 1
ATOM 717 O O . LEU A 1 89 ? -0.561 52.052 3.451 1.00 12.52 117 LEU A O 1
ATOM 722 N N . ILE A 1 90 ? 0.222 54.144 3.253 1.00 11.92 118 ILE A N 1
ATOM 723 C CA . ILE A 1 90 ? 1.274 53.792 2.299 1.00 12.57 118 ILE A CA 1
ATOM 724 C C . ILE A 1 90 ? 2.607 54.086 2.978 1.00 13.10 118 ILE A C 1
ATOM 725 O O . ILE A 1 90 ? 2.856 55.205 3.429 1.00 13.82 118 ILE A O 1
ATOM 730 N N . GLN A 1 91 ? 3.438 53.076 3.089 1.00 13.21 119 GLN A N 1
ATOM 731 C CA . GLN A 1 91 ? 4.749 53.177 3.690 1.00 12.83 119 GLN A CA 1
ATOM 732 C C . GLN A 1 91 ? 5.802 53.193 2.596 1.00 13.18 119 GLN A C 1
ATOM 733 O O . GLN A 1 91 ? 5.725 52.389 1.646 1.00 13.22 119 GLN A O 1
ATOM 739 N N . ASP A 1 92 ? 6.804 54.050 2.732 1.00 13.03 120 ASP A N 1
ATOM 740 C CA . ASP A 1 92 ? 7.918 54.080 1.782 1.00 13.30 120 ASP A CA 1
ATOM 741 C C . ASP A 1 92 ? 8.694 52.760 1.793 1.00 13.01 120 ASP A C 1
ATOM 742 O O . ASP A 1 92 ? 8.697 51.994 2.779 1.00 12.54 120 ASP A O 1
ATOM 747 N N . ALA A 1 93 ? 9.409 52.536 0.698 1.00 12.78 121 ALA A N 1
ATOM 748 C CA . ALA A 1 93 ? 10.387 51.467 0.642 1.00 13.22 121 ALA A CA 1
ATOM 749 C C . ALA A 1 93 ? 11.454 51.646 1.731 1.00 13.20 121 ALA A C 1
ATOM 750 O O . ALA A 1 93 ? 11.709 52.756 2.209 1.00 13.85 121 ALA A O 1
ATOM 752 N N . TYR A 1 94 ? 12.057 50.554 2.164 1.00 13.16 122 TYR A N 1
ATOM 753 C CA . TYR A 1 94 ? 13.122 50.570 3.178 1.00 12.49 122 TYR A CA 1
ATOM 754 C C . TYR A 1 94 ? 13.952 49.294 3.048 1.00 13.62 122 TYR A C 1
ATOM 755 O O . TYR A 1 94 ? 13.575 48.382 2.277 1.00 14.21 122 TYR A O 1
ATOM 764 N N . VAL A 1 95 ? 15.073 49.247 3.756 1.00 13.89 123 VAL A N 1
ATOM 765 C CA . VAL A 1 95 ? 15.941 48.082 3.741 1.00 13.77 123 VAL A CA 1
ATOM 766 C C . VAL A 1 95 ? 15.950 47.552 5.154 1.00 13.87 123 VAL A C 1
ATOM 767 O O . VAL A 1 95 ? 16.106 48.327 6.116 1.00 14.06 123 VAL A O 1
ATOM 771 N N . THR A 1 96 ? 15.768 46.242 5.286 1.00 13.84 124 THR A N 1
ATOM 772 C CA . THR A 1 96 ? 15.772 45.585 6.612 1.00 14.18 124 THR A CA 1
ATOM 773 C C . THR A 1 96 ? 17.198 45.606 7.204 1.00 14.55 124 THR A C 1
ATOM 774 O O . THR A 1 96 ? 18.178 45.854 6.466 1.00 14.01 124 THR A O 1
ATOM 778 N N . PRO A 1 97 ? 17.353 45.349 8.520 1.00 14.47 125 PRO A N 1
ATOM 779 C CA . PRO A 1 97 ? 18.713 45.386 9.097 1.00 16.45 125 PRO A CA 1
ATOM 780 C C . PRO A 1 97 ? 19.702 44.438 8.395 1.00 16.21 125 PRO A C 1
ATOM 781 O O . PRO A 1 97 ? 20.869 44.784 8.297 1.00 18.01 125 PRO A O 1
ATOM 785 N N . ASP A 1 98 ? 19.208 43.303 7.881 1.00 16.37 126 ASP A N 1
ATOM 786 C CA . ASP A 1 98 ? 20.024 42.319 7.145 1.00 16.47 126 ASP A CA 1
ATOM 787 C C . ASP A 1 98 ? 20.010 42.490 5.608 1.00 16.71 126 ASP A C 1
ATOM 788 O O . ASP A 1 98 ? 20.411 41.554 4.872 1.00 16.41 126 ASP A O 1
ATOM 790 N N . GLY A 1 99 ? 19.631 43.678 5.121 1.00 14.87 127 GLY A N 1
ATOM 791 C CA . GLY A 1 99 ? 19.778 44.023 3.720 1.00 14.57 127 GLY A CA 1
ATOM 792 C C . GLY A 1 99 ? 18.712 43.684 2.717 1.00 14.76 127 GLY A C 1
ATOM 793 O O . GLY A 1 99 ? 18.978 43.832 1.523 1.00 15.80 127 GLY A O 1
ATOM 794 N N . ARG A 1 100 ? 17.533 43.262 3.159 1.00 14.45 128 ARG A N 1
ATOM 795 C CA A ARG A 1 100 ? 16.456 42.916 2.228 0.50 15.51 128 ARG A CA 1
ATOM 796 C CA B ARG A 1 100 ? 16.464 42.923 2.220 0.50 15.63 128 ARG A CA 1
ATOM 797 C C . ARG A 1 100 ? 15.719 44.187 1.826 1.00 15.66 128 ARG A C 1
ATOM 798 O O . ARG A 1 100 ? 15.322 44.966 2.692 1.00 14.82 128 ARG A O 1
ATOM 813 N N . GLN A 1 101 ? 15.530 44.381 0.533 1.00 15.24 129 GLN A N 1
ATOM 814 C CA . GLN A 1 101 ? 14.796 45.522 0.040 1.00 16.55 129 GLN A CA 1
ATOM 815 C C . GLN A 1 101 ? 13.301 45.275 0.187 1.00 16.01 129 GLN A C 1
ATOM 816 O O . GLN A 1 101 ? 12.722 44.326 -0.379 1.00 17.44 129 GLN A O 1
ATOM 830 N N . PRO A 1 103 ? 9.631 46.804 -0.599 1.00 14.01 131 PRO A N 1
ATOM 831 C CA . PRO A 1 103 ? 9.063 47.786 -1.496 1.00 14.03 131 PRO A CA 1
ATOM 832 C C . PRO A 1 103 ? 8.077 48.706 -0.808 1.00 13.11 131 PRO A C 1
ATOM 833 O O . PRO A 1 103 ? 7.559 48.412 0.273 1.00 13.37 131 PRO A O 1
ATOM 837 N N . ARG A 1 104 ? 7.863 49.847 -1.446 1.00 12.50 132 ARG A N 1
ATOM 838 C CA A ARG A 1 104 ? 6.796 50.746 -1.067 0.50 12.66 132 ARG A CA 1
ATOM 839 C CA B ARG A 1 104 ? 6.788 50.753 -1.077 0.50 12.62 132 ARG A CA 1
ATOM 840 C C . ARG A 1 104 ? 5.527 49.891 -1.106 1.00 12.98 132 ARG A C 1
ATOM 841 O O . ARG A 1 104 ? 5.336 49.073 -2.036 1.00 14.42 132 ARG A O 1
ATOM 856 N N . ALA A 1 105 ? 4.680 50.021 -0.097 1.00 12.36 133 ALA A N 1
ATOM 857 C CA . ALA A 1 105 ? 3.504 49.175 0.024 1.00 11.77 133 ALA A CA 1
ATOM 858 C C . ALA A 1 105 ? 2.437 49.816 0.861 1.00 12.81 133 ALA A C 1
ATOM 859 O O . ALA A 1 105 ? 2.754 50.717 1.655 1.00 13.49 133 ALA A O 1
ATOM 861 N N . HIS A 1 106 ? 1.206 49.349 0.708 1.00 12.00 134 HIS A N 1
ATOM 862 C CA . HIS A 1 106 ? 0.163 49.665 1.653 1.00 12.03 134 HIS A CA 1
ATOM 863 C C . HIS A 1 106 ? 0.312 48.740 2.873 1.00 11.67 134 HIS A C 1
ATOM 864 O O . HIS A 1 106 ? 0.669 47.559 2.724 1.00 11.71 134 HIS A O 1
ATOM 871 N N . ASP A 1 107 ? 0.057 49.306 4.048 1.00 11.46 135 ASP A N 1
ATOM 872 C CA . ASP A 1 107 ? -0.055 48.556 5.294 1.00 11.70 135 ASP A CA 1
ATOM 873 C C . ASP A 1 107 ? -1.495 48.690 5.800 1.00 11.72 135 ASP A C 1
ATOM 874 O O . ASP A 1 107 ? -2.147 49.702 5.562 1.00 12.84 135 ASP A O 1
ATOM 879 N N . ARG A 1 108 ? -1.932 47.678 6.549 1.00 11.28 136 ARG A N 1
ATOM 880 C CA . ARG A 1 108 ? -3.241 47.644 7.191 1.00 11.13 136 ARG A CA 1
ATOM 881 C C . ARG A 1 108 ? -2.969 47.568 8.689 1.00 11.09 136 ARG A C 1
ATOM 882 O O . ARG A 1 108 ? -2.497 46.521 9.176 1.00 11.79 136 ARG A O 1
ATOM 890 N N . LEU A 1 109 ? -3.284 48.645 9.410 1.00 11.19 137 LEU A N 1
ATOM 891 C CA . LEU A 1 109 ? -2.930 48.835 10.806 1.00 11.13 137 LEU A CA 1
ATOM 892 C C . LEU A 1 109 ? -4.175 48.945 11.694 1.00 11.09 137 LEU A C 1
ATOM 893 O O . LEU A 1 109 ? -5.018 49.798 11.491 1.00 12.34 137 LEU A O 1
ATOM 898 N N . THR A 1 110 ? -4.274 48.032 12.656 1.00 12.11 138 THR A N 1
ATOM 899 C CA . THR A 1 110 ? -5.292 48.148 13.704 1.00 12.82 138 THR A CA 1
ATOM 900 C C . THR A 1 110 ? -4.755 49.008 14.826 1.00 12.66 138 THR A C 1
ATOM 901 O O . THR A 1 110 ? -3.636 48.833 15.280 1.00 13.26 138 THR A O 1
ATOM 905 N N . LEU A 1 111 ? -5.578 49.951 15.270 1.00 12.30 139 LEU A N 1
ATOM 906 C CA . LEU A 1 111 ? -5.276 50.752 16.480 1.00 12.73 139 LEU A CA 1
ATOM 907 C C . LEU A 1 111 ? -6.498 50.720 17.384 1.00 13.40 139 LEU A C 1
ATOM 908 O O . LEU A 1 111 ? -7.644 50.865 16.915 1.00 13.84 139 LEU A O 1
ATOM 913 N N . LEU A 1 112 ? -6.248 50.534 18.687 1.00 13.00 140 LEU A N 1
ATOM 914 C CA A LEU A 1 112 ? -7.308 50.500 19.683 0.50 11.91 140 LEU A CA 1
ATOM 915 C CA B LEU A 1 112 ? -7.290 50.474 19.732 0.50 12.86 140 LEU A CA 1
ATOM 916 C C . LEU A 1 112 ? -7.013 51.571 20.734 1.00 12.18 140 LEU A C 1
ATOM 917 O O . LEU A 1 112 ? -5.860 51.624 21.239 1.00 12.54 140 LEU A O 1
ATOM 926 N N . ALA A 1 113 ? -8.006 52.393 21.023 1.00 11.89 141 ALA A N 1
ATOM 927 C CA . ALA A 1 113 ? -7.885 53.456 22.046 1.00 12.12 141 ALA A CA 1
ATOM 928 C C . ALA A 1 113 ? -8.951 53.239 23.096 1.00 13.17 141 ALA A C 1
ATOM 929 O O . ALA A 1 113 ? -10.088 52.870 22.780 1.00 13.78 141 ALA A O 1
ATOM 931 N N . VAL A 1 114 ? -8.584 53.471 24.355 1.00 12.88 142 VAL A N 1
ATOM 932 C CA . VAL A 1 114 ? -9.536 53.398 25.453 1.00 12.40 142 VAL A CA 1
ATOM 933 C C . VAL A 1 114 ? -9.467 54.706 26.262 1.00 11.75 142 VAL A C 1
ATOM 934 O O . VAL A 1 114 ? -8.408 55.369 26.348 1.00 12.80 142 VAL A O 1
ATOM 938 N N . GLU A 1 115 ? -10.622 55.028 26.842 1.00 12.55 143 GLU A N 1
ATOM 939 C CA . GLU A 1 115 ? -10.814 56.243 27.631 1.00 12.48 143 GLU A CA 1
ATOM 940 C C . GLU A 1 115 ? -10.722 55.929 29.117 1.00 12.43 143 GLU A C 1
ATOM 941 O O . GLU A 1 115 ? -11.406 55.031 29.592 1.00 12.43 143 GLU A O 1
ATOM 947 N N . ARG A 1 116 ? -9.886 56.663 29.837 1.00 11.95 144 ARG A N 1
ATOM 948 C CA . ARG A 1 116 ? -9.731 56.508 31.293 1.00 12.65 144 ARG A CA 1
ATOM 949 C C . ARG A 1 116 ? -9.700 57.896 31.915 1.00 12.98 144 ARG A C 1
ATOM 950 O O . ARG A 1 116 ? -8.942 58.759 31.474 1.00 13.14 144 ARG A O 1
ATOM 958 N N . GLU A 1 117 ? -10.576 58.103 32.896 1.00 14.65 145 GLU A N 1
ATOM 959 C CA . GLU A 1 117 ? -10.672 59.399 33.586 1.00 15.73 145 GLU A CA 1
ATOM 960 C C . GLU A 1 117 ? -10.855 60.545 32.555 1.00 15.02 145 GLU A C 1
ATOM 961 O O . GLU A 1 117 ? -10.260 61.621 32.682 1.00 16.51 145 GLU A O 1
ATOM 967 N N . GLY A 1 118 ? -11.648 60.270 31.512 1.00 14.11 146 GLY A N 1
ATOM 968 C CA . GLY A 1 118 ? -11.963 61.270 30.484 1.00 13.88 146 GLY A CA 1
ATOM 969 C C . GLY A 1 118 ? -10.936 61.528 29.390 1.00 15.27 146 GLY A C 1
ATOM 970 O O . GLY A 1 118 ? -11.174 62.421 28.544 1.00 15.31 146 GLY A O 1
ATOM 971 N N . VAL A 1 119 ? -9.832 60.779 29.395 1.00 14.18 147 VAL A N 1
ATOM 972 C CA . VAL A 1 1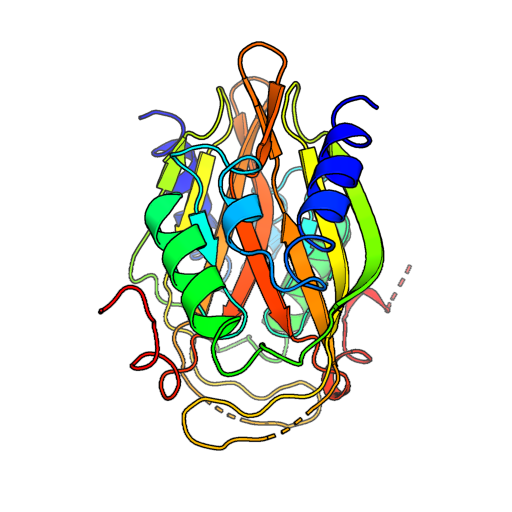19 ? -8.700 60.960 28.491 1.00 15.67 147 VAL A CA 1
ATOM 973 C C . VAL A 1 119 ? -8.554 59.696 27.637 1.00 13.32 147 VAL A C 1
ATOM 974 O O . VAL A 1 119 ? -8.723 58.596 28.143 1.00 12.49 147 VAL A O 1
ATOM 978 N N . TRP A 1 120 ? -8.292 59.872 26.343 1.00 12.62 148 TRP A N 1
ATOM 979 C CA . TRP A 1 120 ? -8.099 58.776 25.422 1.00 13.10 148 TRP A CA 1
ATOM 980 C C . TRP A 1 120 ? -6.620 58.615 25.045 1.00 12.24 148 TRP A C 1
ATOM 981 O O . TRP A 1 120 ? -5.900 59.567 24.749 1.00 12.87 148 TRP A O 1
ATOM 992 N N . ARG A 1 121 ? -6.163 57.357 25.078 1.00 11.43 149 ARG A N 1
ATOM 993 C CA . ARG A 1 121 ? -4.857 56.999 24.545 1.00 11.72 149 ARG A CA 1
ATOM 994 C C . ARG A 1 121 ? -4.932 55.634 23.885 1.00 11.06 149 ARG A C 1
ATOM 995 O O . ARG A 1 121 ? -5.863 54.869 24.110 1.00 11.73 149 ARG A O 1
ATOM 1003 N N . PHE A 1 122 ? -3.926 55.306 23.090 1.00 11.86 150 PHE A N 1
ATOM 1004 C CA . PHE A 1 122 ? -3.820 53.973 22.524 1.00 11.57 150 PHE A CA 1
ATOM 1005 C C . PHE A 1 122 ? -3.500 52.925 23.596 1.00 11.69 150 PHE A C 1
ATOM 1006 O O . PHE A 1 122 ? -2.675 53.163 24.476 1.00 12.14 150 PHE A O 1
ATOM 1014 N N . ILE A 1 123 ? -4.107 51.766 23.451 1.00 11.50 151 ILE A N 1
ATOM 1015 C CA . ILE A 1 123 ? -3.797 50.550 24.242 1.00 11.49 151 ILE A CA 1
ATOM 1016 C C . ILE A 1 123 ? -3.166 49.450 23.390 1.00 11.58 151 ILE A C 1
ATOM 1017 O O . ILE A 1 123 ? -2.488 48.578 23.933 1.00 11.94 151 ILE A O 1
ATOM 1022 N N . HIS A 1 124 ? -3.323 49.484 22.063 1.00 11.44 152 HIS A N 1
ATOM 1023 C CA . HIS A 1 124 ? -2.768 48.441 21.219 1.00 11.76 152 HIS A CA 1
ATOM 1024 C C . HIS A 1 124 ? -2.709 48.862 19.775 1.00 11.71 152 HIS A C 1
ATOM 1025 O O . HIS A 1 124 ? -3.553 49.596 19.298 1.00 12.83 152 HIS A O 1
ATOM 1032 N N . GLY A 1 125 ? -1.672 48.378 19.085 1.00 11.69 153 GLY A N 1
ATOM 1033 C CA . GLY A 1 125 ? -1.562 48.476 17.632 1.00 11.62 153 GLY A CA 1
ATOM 1034 C C . GLY A 1 125 ? -1.116 47.138 17.058 1.00 11.90 153 GLY A C 1
ATOM 1035 O O . GLY A 1 125 ? -0.426 46.378 17.722 1.00 12.27 153 GLY A O 1
ATOM 1036 N N . HIS A 1 126 ? -1.503 46.864 15.810 1.00 11.81 154 HIS A N 1
ATOM 1037 C CA . HIS A 1 126 ? -1.117 45.640 15.130 1.00 10.82 154 HIS A CA 1
ATOM 1038 C C . HIS A 1 126 ? -1.070 45.955 13.632 1.00 11.63 154 HIS A C 1
ATOM 1039 O O . HIS A 1 126 ? -2.053 46.395 13.085 1.00 12.13 154 HIS A O 1
ATOM 1046 N N . ASN A 1 127 ? 0.083 45.727 13.000 1.00 11.52 155 ASN A N 1
ATOM 1047 C CA . ASN A 1 127 ? 0.303 46.087 11.602 1.00 11.73 155 ASN A CA 1
ATOM 1048 C C . ASN A 1 127 ? 0.589 44.856 10.749 1.00 11.75 155 ASN A C 1
ATOM 1049 O O . ASN A 1 127 ? 1.248 43.911 11.197 1.00 12.85 155 ASN A O 1
ATOM 1054 N N . THR A 1 128 ? 0.113 44.911 9.512 1.00 12.39 156 THR A N 1
ATOM 1055 C CA . THR A 1 128 ? 0.337 43.875 8.488 1.00 11.76 156 THR A CA 1
ATOM 1056 C C . THR A 1 128 ? 0.564 44.551 7.142 1.00 12.09 156 THR A C 1
ATOM 1057 O O . THR A 1 128 ? -0.104 45.519 6.845 1.00 13.26 156 THR A O 1
ATOM 1061 N N . ILE A 1 129 ? 1.496 44.048 6.341 1.00 11.45 157 ILE A N 1
ATOM 1062 C CA . ILE A 1 129 ? 1.722 44.584 4.991 1.00 11.88 157 ILE A CA 1
ATOM 1063 C C . ILE A 1 129 ? 0.616 44.018 4.078 1.00 12.11 157 ILE A C 1
ATOM 1064 O O . ILE A 1 129 ? 0.330 42.801 4.111 1.00 12.18 157 ILE A O 1
ATOM 1069 N N . VAL A 1 130 ? 0.020 44.868 3.246 1.00 11.72 158 VAL A N 1
ATOM 1070 C CA . VAL A 1 130 ? -0.984 44.403 2.273 1.00 11.96 158 VAL A CA 1
ATOM 1071 C C . VAL A 1 130 ? -0.239 43.791 1.087 1.00 11.72 158 VAL A C 1
ATOM 1072 O O . VAL A 1 130 ? 0.583 44.450 0.456 1.00 12.47 158 VAL A O 1
ATOM 1076 N N . ASN A 1 131 ? -0.536 42.534 0.777 1.00 12.08 159 ASN A N 1
ATOM 1077 C CA . ASN A 1 131 ? 0.069 41.859 -0.373 1.00 12.39 159 ASN A CA 1
ATOM 1078 C C . ASN A 1 131 ? -0.776 42.206 -1.603 1.00 13.21 159 ASN A C 1
ATOM 1079 O O . ASN A 1 131 ? -1.900 41.762 -1.721 1.00 12.54 159 ASN A O 1
ATOM 1084 N N . PRO A 1 132 ? -0.207 42.985 -2.525 1.00 13.00 160 PRO A N 1
ATOM 1085 C CA . PRO A 1 132 ? -1.017 43.393 -3.694 1.00 13.77 160 PRO A CA 1
ATOM 1086 C C . PRO A 1 132 ? -1.307 42.242 -4.653 1.00 14.58 160 PRO A C 1
ATOM 1087 O O . PRO A 1 132 ? -2.279 42.327 -5.411 1.00 17.14 160 PRO A O 1
ATOM 1091 N N . ASP A 1 133 ? -0.506 41.176 -4.633 1.00 13.92 161 ASP A N 1
ATOM 1092 C CA . ASP A 1 133 ? -0.719 40.025 -5.516 1.00 15.34 161 ASP A CA 1
ATOM 1093 C C . ASP A 1 133 ? -1.890 39.189 -5.059 1.00 14.70 161 ASP A C 1
ATOM 1094 O O . ASP A 1 133 ? -2.458 38.415 -5.841 1.00 15.46 161 ASP A O 1
ATOM 1099 N N . ALA A 1 134 ? -2.257 39.319 -3.788 1.00 12.99 162 ALA A N 1
ATOM 1100 C CA . ALA A 1 134 ? -3.329 38.525 -3.189 1.00 12.89 162 ALA A CA 1
ATOM 1101 C C . ALA A 1 134 ? -4.703 39.203 -3.248 1.00 11.96 162 ALA A C 1
ATOM 1102 O O . ALA A 1 134 ? -5.724 38.509 -3.156 1.00 12.90 162 ALA A O 1
ATOM 1104 N N . ALA A 1 135 ? -4.716 40.522 -3.399 1.00 13.37 163 ALA A N 1
ATOM 1105 C CA . ALA A 1 135 ? -5.942 41.297 -3.127 1.00 13.12 163 ALA A CA 1
ATOM 1106 C C . ALA A 1 135 ? -7.156 40.913 -3.962 1.00 13.74 163 ALA A C 1
ATOM 1107 O O . ALA A 1 135 ? -8.268 40.843 -3.422 1.00 13.89 163 ALA A O 1
ATOM 1109 N N . ASN A 1 136 ? -6.959 40.612 -5.248 1.00 13.51 164 ASN A N 1
ATOM 1110 C CA . ASN A 1 136 ? -8.130 40.268 -6.081 1.00 13.99 164 ASN A CA 1
ATOM 1111 C C . ASN A 1 136 ? -8.797 38.968 -5.702 1.00 13.66 164 ASN A C 1
ATOM 1112 O O . ASN A 1 136 ? -9.947 38.756 -6.090 1.00 13.97 164 ASN A O 1
ATOM 1117 N N . ASN A 1 137 ? -8.110 38.110 -4.936 1.00 12.12 165 ASN A N 1
ATOM 1118 C CA . ASN A 1 137 ? -8.673 36.818 -4.479 1.00 12.20 165 ASN A CA 1
ATOM 1119 C C . ASN A 1 137 ? -9.359 36.903 -3.115 1.00 12.57 165 ASN A C 1
ATOM 1120 O O . ASN A 1 137 ? -9.652 35.891 -2.487 1.00 12.96 165 ASN A O 1
ATOM 1125 N N . ASP A 1 138 ? -9.607 38.122 -2.652 1.00 11.37 166 ASP A N 1
ATOM 1126 C CA . ASP A 1 138 ? -10.362 38.315 -1.393 1.00 12.06 166 ASP A CA 1
ATOM 1127 C C . ASP A 1 138 ? -11.805 37.792 -1.641 1.00 12.32 166 ASP A C 1
ATOM 1128 O O . ASP A 1 138 ? -12.523 38.324 -2.509 1.00 12.48 166 ASP A O 1
ATOM 1133 N N . PRO A 1 139 ? -12.260 36.755 -0.901 1.00 12.25 167 PRO A N 1
ATOM 1134 C CA . PRO A 1 139 ? -13.562 36.143 -1.175 1.00 13.48 167 PRO A CA 1
ATOM 1135 C C . PRO A 1 139 ? -14.725 37.087 -0.993 1.00 12.98 167 PRO A C 1
ATOM 1136 O O . PRO A 1 139 ? -15.748 36.884 -1.628 1.00 13.15 167 PRO A O 1
ATOM 1140 N N . VAL A 1 140 ? -14.589 38.117 -0.154 1.00 13.78 168 VAL A N 1
ATOM 1141 C CA . VAL A 1 140 ? -15.769 38.996 0.074 1.00 15.42 168 VAL A CA 1
ATOM 1142 C C . VAL A 1 140 ? -16.190 39.783 -1.168 1.00 17.35 168 VAL A C 1
ATOM 1143 O O . VAL A 1 140 ? -17.342 40.185 -1.258 1.00 17.83 168 VAL A O 1
ATOM 1147 N N . LEU A 1 141 ? -15.281 39.906 -2.144 1.00 17.36 169 LEU A N 1
ATOM 1148 C CA . LEU A 1 141 ? -15.579 40.542 -3.437 1.00 19.00 169 LEU A CA 1
ATOM 1149 C C . LEU A 1 141 ? -16.673 39.836 -4.237 1.00 20.55 169 LEU A C 1
ATOM 1150 O O . LEU A 1 141 ? -17.217 40.462 -5.149 1.00 22.26 169 LEU A O 1
ATOM 1155 N N . ARG A 1 142 ? -16.984 38.560 -3.967 1.00 21.42 170 ARG A N 1
ATOM 1156 C CA . ARG A 1 142 ? -18.123 37.887 -4.654 1.00 22.56 170 ARG A CA 1
ATOM 1157 C C . ARG A 1 142 ? -19.452 37.901 -3.877 1.00 23.06 170 ARG A C 1
ATOM 1158 O O . ARG A 1 142 ? -20.449 37.361 -4.371 1.00 21.67 170 ARG A O 1
ATOM 1179 N N . LYS A 1 144 ? -22.966 39.309 -2.383 1.00 28.41 172 LYS A N 1
ATOM 1180 C CA . LYS A 1 144 ? -24.108 40.128 -2.885 1.00 31.51 172 LYS A CA 1
ATOM 1181 C C . LYS A 1 144 ? -24.386 39.864 -4.354 1.00 31.99 172 LYS A C 1
ATOM 1182 O O . LYS A 1 144 ? -25.002 38.859 -4.695 1.00 33.14 172 LYS A O 1
ATOM 1188 N N . GLY B 1 2 ? -8.484 36.570 35.883 1.00 34.38 30 GLY B N 1
ATOM 1189 C CA . GLY B 1 2 ? -9.663 37.480 35.809 1.00 33.64 30 GLY B CA 1
ATOM 1190 C C . GLY B 1 2 ? -10.808 37.001 34.926 1.00 32.62 30 GLY B C 1
ATOM 1191 O O . GLY B 1 2 ? -10.702 36.013 34.187 1.00 32.93 30 GLY B O 1
ATOM 1192 N N . GLU B 1 3 ? -11.877 37.778 34.909 1.00 30.88 31 GLU B N 1
ATOM 1193 C CA A GLU B 1 3 ? -13.063 37.335 34.177 0.50 29.73 31 GLU B CA 1
ATOM 1194 C CA B GLU B 1 3 ? -13.117 37.456 34.192 0.50 29.76 31 GLU B CA 1
ATOM 1195 C C . GLU B 1 3 ? -12.931 37.573 32.665 1.00 28.23 31 GLU B C 1
ATOM 1196 O O . GLU B 1 3 ? -13.334 36.702 31.889 1.00 26.38 31 GLU B O 1
ATOM 1207 N N . GLY B 1 4 ? -12.352 38.700 32.257 1.00 26.16 32 GLY B N 1
ATOM 1208 C CA . GLY B 1 4 ? -12.117 38.956 30.863 1.00 23.47 32 GLY B CA 1
ATOM 1209 C C . GLY B 1 4 ? -11.172 37.963 30.246 1.00 22.59 32 GLY B C 1
ATOM 1210 O O . GLY B 1 4 ? -11.416 37.487 29.114 1.00 21.41 32 GLY B O 1
ATOM 1211 N N . THR B 1 5 ? -10.114 37.627 30.998 1.00 19.55 33 THR B N 1
ATOM 1212 C CA A THR B 1 5 ? -9.143 36.698 30.493 0.60 17.96 33 THR B CA 1
ATOM 1213 C CA B THR B 1 5 ? -9.117 36.683 30.563 0.40 18.59 33 THR B CA 1
ATOM 1214 C C . THR B 1 5 ? -9.789 35.309 30.430 1.00 16.98 33 THR B C 1
ATOM 1215 O O . THR B 1 5 ? -9.615 34.666 29.425 1.00 15.97 33 THR B O 1
ATOM 1222 N N . ASP B 1 6 ? -10.566 34.875 31.438 1.00 16.31 34 ASP B N 1
ATOM 1223 C CA . ASP B 1 6 ? -11.222 33.549 31.329 1.00 15.15 34 ASP B CA 1
ATOM 1224 C C . ASP B 1 6 ? -12.200 33.484 30.140 1.00 14.57 34 ASP B C 1
ATOM 1225 O O . ASP B 1 6 ? -12.228 32.485 29.424 1.00 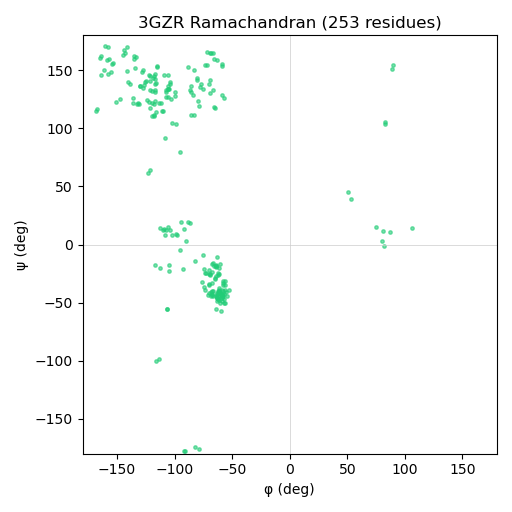14.09 34 ASP B O 1
ATOM 1230 N N . ALA B 1 7 ? -12.961 34.542 29.912 1.00 14.30 35 ALA B N 1
ATOM 1231 C CA . ALA B 1 7 ? -13.941 34.559 28.816 1.00 14.38 35 ALA B CA 1
ATOM 1232 C C . ALA B 1 7 ? -13.270 34.512 27.444 1.00 13.88 35 ALA B C 1
ATOM 1233 O O . ALA B 1 7 ? -13.630 33.698 26.578 1.00 13.08 35 ALA B O 1
ATOM 1235 N N . ILE B 1 8 ? -12.222 35.305 27.275 1.00 12.91 36 ILE B N 1
ATOM 1236 C CA . ILE B 1 8 ? -11.529 35.296 25.990 1.00 13.60 36 ILE B CA 1
ATOM 1237 C C . ILE B 1 8 ? -10.758 33.968 25.765 1.00 12.57 36 ILE B C 1
ATOM 1238 O O . ILE B 1 8 ? -10.664 33.512 24.646 1.00 13.28 36 ILE B O 1
ATOM 1243 N N . GLN B 1 9 ? -10.226 33.366 26.825 1.00 13.26 37 GLN B N 1
ATOM 1244 C CA . GLN B 1 9 ? -9.587 32.040 26.719 1.00 14.22 37 GLN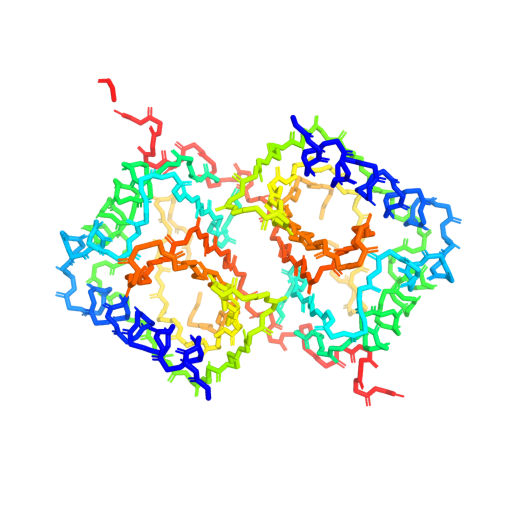 B CA 1
ATOM 1245 C C . GLN B 1 9 ? -10.555 31.018 26.095 1.00 13.44 37 GLN B C 1
ATOM 1246 O O . GLN B 1 9 ? -10.173 30.262 25.197 1.00 13.26 37 GLN B O 1
ATOM 1252 N N . ALA B 1 10 ? -11.822 31.025 26.536 1.00 12.09 38 ALA B N 1
ATOM 1253 C CA . ALA B 1 10 ? -12.828 30.096 25.998 1.00 11.50 38 ALA B CA 1
ATOM 1254 C C . ALA B 1 10 ? -13.151 30.397 24.536 1.00 10.78 38 ALA B C 1
ATOM 1255 O O . ALA B 1 10 ? -13.261 29.470 23.735 1.00 11.21 38 ALA B O 1
ATOM 1257 N N . LEU B 1 11 ? -13.294 31.687 24.193 1.00 11.22 39 LEU B N 1
ATOM 1258 C CA . LEU B 1 11 ? -13.533 32.067 22.794 1.00 10.91 39 LEU B CA 1
ATOM 1259 C C . LEU B 1 11 ? -12.369 31.637 21.873 1.00 11.53 39 LEU B C 1
ATOM 1260 O O . LEU B 1 11 ? -12.586 31.212 20.732 1.00 11.59 39 LEU B O 1
ATOM 1265 N N . ILE B 1 12 ? -11.132 31.793 22.353 1.00 11.77 40 ILE B N 1
ATOM 1266 C CA . ILE B 1 12 ? -9.945 31.376 21.583 1.00 10.66 40 ILE B CA 1
ATOM 1267 C C . ILE B 1 12 ? -9.951 29.881 21.347 1.00 11.09 40 ILE B C 1
ATOM 1268 O O . ILE B 1 12 ? -9.711 29.454 20.226 1.00 11.60 40 ILE B O 1
ATOM 1273 N N . GLN B 1 13 ? -10.243 29.089 22.372 1.00 11.27 41 GLN B N 1
ATOM 1274 C CA . GLN B 1 13 ? -10.281 27.642 22.195 1.00 12.26 41 GLN B CA 1
ATOM 1275 C C . GLN B 1 13 ? -11.358 27.289 21.167 1.00 12.27 41 GLN B C 1
ATOM 1276 O O . GLN B 1 13 ? -11.131 26.425 20.316 1.00 12.16 41 GLN B O 1
ATOM 1282 N N . ALA B 1 14 ? -12.495 27.980 21.211 1.00 11.65 42 ALA B N 1
ATOM 1283 C CA . ALA B 1 14 ? -13.604 27.696 20.281 1.00 12.59 42 ALA B CA 1
ATOM 1284 C C . ALA B 1 14 ? -13.233 28.062 18.843 1.00 12.40 42 ALA B C 1
ATOM 1285 O O . ALA B 1 14 ? -13.541 27.329 17.903 1.00 12.57 42 ALA B O 1
ATOM 1287 N N . TYR B 1 15 ? -12.532 29.179 18.681 1.00 11.58 43 TYR B N 1
ATOM 1288 C CA . TYR B 1 15 ? -12.085 29.613 17.358 1.00 12.25 43 TYR B CA 1
ATOM 1289 C C . TYR B 1 15 ? -11.163 28.556 16.740 1.00 12.70 43 TYR B C 1
ATOM 1290 O O . TYR B 1 15 ? -11.376 28.141 15.594 1.00 12.32 43 TYR B O 1
ATOM 1299 N N . PHE B 1 16 ? -10.156 28.130 17.507 1.00 12.32 44 PHE B N 1
ATOM 1300 C CA A PHE B 1 16 ? -9.167 27.143 17.012 0.50 13.09 44 PHE B CA 1
ATOM 1301 C CA B PHE B 1 16 ? -9.189 27.179 16.951 0.50 12.85 44 PHE B CA 1
ATOM 1302 C C . PHE B 1 16 ? -9.804 25.798 16.727 1.00 13.19 44 PHE B C 1
ATOM 1303 O O . PHE B 1 16 ? -9.488 25.152 15.736 1.00 13.22 44 PHE B O 1
ATOM 1318 N N . THR B 1 17 ? -10.742 25.392 17.577 1.00 12.46 45 THR B N 1
ATOM 1319 C CA . THR B 1 17 ? -11.461 24.145 17.333 1.00 13.35 45 THR B CA 1
ATOM 1320 C C . THR B 1 17 ? -12.288 24.227 16.022 1.00 13.63 45 THR B C 1
ATOM 1321 O O . THR B 1 17 ? -12.238 23.297 15.215 1.00 13.88 45 THR B O 1
ATOM 1325 N N . ALA B 1 18 ? -12.969 25.352 15.789 1.00 12.67 46 ALA B N 1
ATOM 1326 C CA . ALA B 1 18 ? -13.739 25.548 14.552 1.00 13.83 46 ALA B CA 1
ATOM 1327 C C . ALA B 1 18 ? -12.827 25.493 13.329 1.00 13.95 46 ALA B C 1
ATOM 1328 O O . ALA B 1 18 ? -13.147 24.862 12.318 1.00 14.15 46 ALA B O 1
ATOM 1330 N N . TRP B 1 19 ? -11.690 26.164 13.425 1.00 13.05 47 TRP B N 1
ATOM 1331 C CA . TRP B 1 19 ? -10.690 26.145 12.343 1.00 13.65 47 TRP B CA 1
ATOM 1332 C C . TRP B 1 19 ? -10.196 24.725 12.050 1.00 14.24 47 TRP B C 1
ATOM 1333 O O . TRP B 1 19 ? -10.225 24.231 10.905 1.00 14.79 47 TRP B O 1
ATOM 1344 N N . ASN B 1 20 ? -9.674 24.089 13.084 1.00 13.93 48 ASN B N 1
ATOM 1345 C CA . ASN B 1 20 ? -8.991 22.812 12.913 1.00 14.93 48 ASN B CA 1
ATOM 1346 C C . ASN B 1 20 ? -9.893 21.645 12.558 1.00 16.27 48 ASN B C 1
ATOM 1347 O O . ASN B 1 20 ? -9.420 20.653 11.982 1.00 16.34 48 ASN B O 1
ATOM 1352 N N . THR B 1 21 ? -11.169 21.730 12.928 1.00 16.05 49 THR B N 1
ATOM 1353 C CA . THR B 1 21 ? -12.136 20.680 12.611 1.00 16.84 49 THR B CA 1
ATOM 1354 C C . THR B 1 21 ? -12.963 21.043 11.373 1.00 17.08 49 THR B C 1
ATOM 1355 O O . THR B 1 21 ? -13.858 20.274 11.049 1.00 17.29 49 THR B O 1
ATOM 1359 N N . ASN B 1 22 ? -12.611 22.120 10.652 1.00 17.34 50 ASN B N 1
ATOM 1360 C CA A ASN B 1 22 ? -13.320 22.577 9.447 0.50 17.92 50 ASN B CA 1
ATOM 1361 C CA B ASN B 1 22 ? -13.311 22.558 9.444 0.50 18.24 50 ASN B CA 1
ATOM 1362 C C . ASN B 1 22 ? -14.816 22.716 9.699 1.00 18.12 50 ASN B C 1
ATOM 1363 O O . ASN B 1 22 ? -15.666 22.121 8.991 1.00 18.05 50 ASN B O 1
ATOM 1372 N N . ALA B 1 23 ? -15.124 23.487 10.741 1.00 16.75 51 ALA B N 1
ATOM 1373 C CA . ALA B 1 23 ? -16.503 23.757 11.150 1.00 16.71 51 ALA B CA 1
ATOM 1374 C C . ALA B 1 23 ? -16.692 25.269 11.156 1.00 16.72 51 ALA B C 1
ATOM 1375 O O . ALA B 1 23 ? -16.983 25.853 12.198 1.00 16.18 51 ALA B O 1
ATOM 1377 N N . PRO B 1 24 ? -16.534 25.930 9.984 1.00 18.31 52 PRO B N 1
ATOM 1378 C CA . PRO B 1 24 ? -16.644 27.371 9.929 1.00 18.74 52 PRO B CA 1
ATOM 1379 C C . PRO B 1 24 ? -18.031 27.930 10.269 1.00 19.30 52 PRO B C 1
ATOM 1380 O O . PRO B 1 24 ? -18.111 29.100 10.627 1.00 20.08 52 PRO B O 1
ATOM 1384 N N . GLU B 1 25 ? -19.071 27.094 10.209 1.00 20.66 53 GLU B N 1
ATOM 1385 C CA . GLU B 1 25 ? -20.419 27.466 10.652 1.00 21.55 53 GLU B CA 1
ATOM 1386 C C . GLU B 1 25 ? -20.468 27.836 12.156 1.00 21.80 53 GLU B C 1
ATOM 1387 O O . GLU B 1 25 ? -21.455 28.411 12.616 1.00 24.07 53 GLU B O 1
ATOM 1393 N N . ARG B 1 26 ? -19.441 27.456 12.919 1.00 18.55 54 ARG B N 1
ATOM 1394 C CA . ARG B 1 26 ? -19.352 27.794 14.334 1.00 17.62 54 ARG B CA 1
ATOM 1395 C C . ARG B 1 26 ? -18.806 29.177 14.556 1.00 16.88 54 ARG B C 1
ATOM 1396 O O . ARG B 1 26 ? -18.887 29.659 15.676 1.00 17.08 54 ARG B O 1
ATOM 1404 N N . PHE B 1 27 ? -18.217 29.824 13.560 1.00 17.24 55 PHE B N 1
ATOM 1405 C CA . PHE B 1 27 ? -17.654 31.170 13.792 1.00 17.77 55 PHE B CA 1
ATOM 1406 C C . PHE B 1 27 ? -18.705 32.221 14.080 1.00 18.41 55 PHE B C 1
ATOM 1407 O O . PHE B 1 27 ? -18.448 33.143 14.863 1.00 17.92 55 PHE B O 1
ATOM 1415 N N . ALA B 1 28 ? -19.887 32.113 13.489 1.00 18.91 56 ALA B N 1
ATOM 1416 C CA . ALA B 1 28 ? -20.918 33.160 13.693 1.00 18.81 56 ALA B CA 1
ATOM 1417 C C . ALA B 1 28 ? -21.307 33.392 15.153 1.00 18.27 56 ALA B C 1
ATOM 1418 O O . ALA B 1 28 ? -21.591 34.505 15.580 1.00 19.55 56 ALA B O 1
ATOM 1420 N N . GLU B 1 29 ? -21.229 32.335 15.924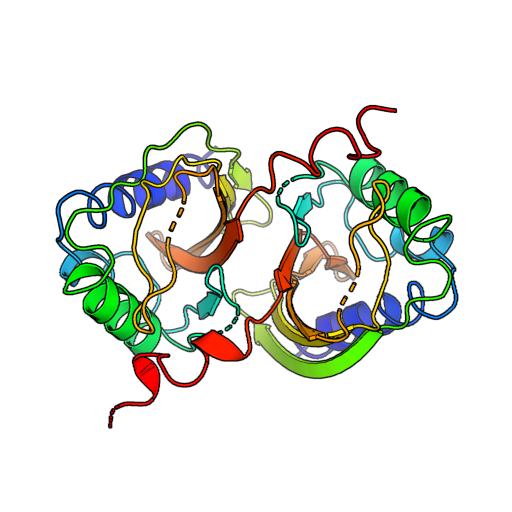 1.00 18.32 57 GLU B N 1
ATOM 1421 C CA A GLU B 1 29 ? -21.612 32.398 17.336 0.60 17.82 57 GLU B CA 1
ATOM 1422 C CA B GLU B 1 29 ? -21.525 32.278 17.333 0.40 16.98 57 GLU B CA 1
ATOM 1423 C C . GLU B 1 29 ? -20.513 33.022 18.229 1.00 16.51 57 GLU B C 1
ATOM 1424 O O . GLU B 1 29 ? -20.774 33.394 19.358 1.00 17.24 57 GLU B O 1
ATOM 1435 N N . ILE B 1 30 ? -19.297 33.162 17.724 1.00 14.57 58 ILE B N 1
ATOM 1436 C CA . ILE B 1 30 ? -18.207 33.770 18.549 1.00 14.38 58 ILE B CA 1
ATOM 1437 C C . ILE B 1 30 ? -17.760 35.158 18.153 1.00 13.37 58 ILE B C 1
ATOM 1438 O O . ILE B 1 30 ? -16.802 35.679 18.719 1.00 13.50 58 ILE B O 1
ATOM 1443 N N . PHE B 1 31 ? -18.500 35.756 17.222 1.00 12.94 59 PHE B N 1
ATOM 1444 C CA . PHE B 1 31 ? -18.315 37.132 16.808 1.00 12.70 59 PHE B CA 1
ATOM 1445 C C . PHE B 1 31 ? -19.578 37.936 17.016 1.00 13.09 59 PHE B C 1
ATOM 1446 O O . PHE B 1 31 ? -20.681 37.452 16.795 1.00 13.14 59 PHE B O 1
ATOM 1454 N N . TRP B 1 32 ? -19.416 39.204 17.382 1.00 11.71 60 TRP B N 1
ATOM 1455 C CA . TRP B 1 32 ? -20.510 40.155 17.362 1.00 11.96 60 TRP B CA 1
ATOM 1456 C C . TRP B 1 32 ? -20.797 40.518 15.897 1.00 12.16 60 TRP B C 1
ATOM 1457 O O . TRP B 1 32 ? -19.892 40.477 15.048 1.00 11.73 60 TRP B O 1
ATOM 1468 N N . PRO B 1 33 ? -22.032 40.937 15.594 1.00 12.21 61 PRO B N 1
ATOM 1469 C CA . PRO B 1 33 ? -22.361 41.300 14.193 1.00 12.29 61 PRO B CA 1
ATOM 1470 C C . PRO B 1 33 ? -21.501 42.395 13.611 1.00 12.61 61 PRO B C 1
ATOM 1471 O O . PRO B 1 33 ? -21.233 42.387 12.406 1.00 13.04 61 PRO B O 1
ATOM 1475 N N . ASP B 1 34 ? -21.121 43.330 14.464 1.00 12.39 62 ASP B N 1
ATOM 1476 C CA . ASP B 1 34 ? -20.270 44.470 14.129 1.00 12.76 62 ASP B CA 1
ATOM 1477 C C . ASP B 1 34 ? -18.759 44.160 14.229 1.00 13.27 62 ASP B C 1
ATOM 1478 O O . ASP B 1 34 ? -17.958 45.075 14.259 1.00 14.24 62 ASP B O 1
ATOM 1483 N N . GLY B 1 35 ? -18.363 42.889 14.228 1.00 12.59 63 GLY B N 1
ATOM 1484 C CA . GLY B 1 35 ? -16.964 42.539 14.260 1.00 12.61 63 GLY B CA 1
ATOM 1485 C C . GLY B 1 35 ? -16.228 42.899 12.978 1.00 12.28 63 GLY B C 1
ATOM 1486 O O . GLY B 1 35 ? -16.847 43.202 11.929 1.00 13.66 63 GLY B O 1
ATOM 1487 N N . SER B 1 36 ? -14.915 42.903 13.061 1.00 11.16 64 SER B N 1
ATOM 1488 C CA . SER B 1 36 ? -14.030 43.133 11.924 1.00 11.71 64 SER B CA 1
ATOM 1489 C C . SER B 1 36 ? -12.806 42.238 12.007 1.00 12.50 64 SER B C 1
ATOM 1490 O O . SER B 1 36 ? -12.568 41.574 13.032 1.00 11.63 64 SER B O 1
ATOM 1493 N N . TRP B 1 37 ? -12.038 42.216 10.918 1.00 11.24 65 TRP B N 1
ATOM 1494 C CA . TRP B 1 37 ? -10.883 41.343 10.834 1.00 11.69 65 TRP B CA 1
ATOM 1495 C C . TRP B 1 37 ? -9.885 41.849 9.811 1.00 10.99 65 TRP B C 1
ATOM 1496 O O . TRP B 1 37 ? -10.299 42.404 8.784 1.00 12.72 65 TRP B O 1
ATOM 1507 N N . VAL B 1 38 ? -8.617 41.620 10.080 1.00 11.39 66 VAL B N 1
ATOM 1508 C CA . VAL B 1 38 ? -7.516 41.879 9.128 1.00 11.23 66 VAL B CA 1
ATOM 1509 C C . VAL B 1 38 ? -6.650 40.607 9.100 1.00 11.65 66 VAL B C 1
ATOM 1510 O O . VAL B 1 38 ? -6.198 40.145 10.130 1.00 12.09 66 VAL B O 1
ATOM 1514 N N . ASN B 1 39 ? -6.515 40.014 7.899 1.00 12.15 67 ASN B N 1
ATOM 1515 C CA . ASN B 1 39 ? -5.765 38.768 7.754 1.00 11.76 67 ASN B CA 1
ATOM 1516 C C . ASN B 1 39 ? -4.284 39.009 7.432 1.00 12.00 67 ASN B C 1
ATOM 1517 O O . ASN B 1 39 ? -3.815 40.145 7.323 1.00 11.98 67 ASN B O 1
ATOM 1522 N N . VAL B 1 40 ? -3.556 37.898 7.242 1.00 12.09 68 VAL B N 1
ATOM 1523 C CA . VAL B 1 40 ? -2.087 37.899 7.096 1.00 11.37 68 VAL B CA 1
ATOM 1524 C C . VAL B 1 40 ? -1.579 38.635 5.857 1.00 12.01 68 VAL B C 1
ATOM 1525 O O . VAL B 1 40 ? -0.387 38.954 5.803 1.00 13.52 68 VAL B O 1
ATOM 1529 N N . VAL B 1 41 ? -2.458 38.832 4.876 1.00 11.96 69 VAL B N 1
ATOM 1530 C CA . VAL B 1 41 ? -2.109 39.569 3.665 1.00 11.44 69 VAL B CA 1
ATOM 1531 C C . VAL B 1 41 ? -2.806 40.938 3.623 1.00 11.40 69 VAL B C 1
ATOM 1532 O O . VAL B 1 41 ? -2.773 41.614 2.584 1.00 11.93 69 VAL B O 1
ATOM 1536 N N . GLY B 1 42 ? -3.373 41.391 4.747 1.00 11.38 70 GLY B N 1
ATOM 1537 C CA . GLY B 1 42 ? -3.964 42.712 4.836 1.00 11.58 70 GLY B CA 1
ATOM 1538 C C . GLY B 1 42 ? -5.376 42.841 4.318 1.00 12.01 70 GLY B C 1
ATOM 1539 O O . GLY B 1 42 ? -5.871 43.948 4.183 1.00 12.50 70 GLY B O 1
ATOM 1548 N N . HIS B 1 44 ? -9.143 43.201 4.656 1.00 11.28 72 HIS B N 1
ATOM 1549 C CA . HIS B 1 44 ? -9.956 43.824 5.712 1.00 11.20 72 HIS B CA 1
ATOM 1550 C C . HIS B 1 44 ? -11.414 43.444 5.517 1.00 11.72 72 HIS B C 1
ATOM 1551 O O . HIS B 1 44 ? -12.018 43.802 4.520 1.00 11.99 72 HIS B O 1
ATOM 1558 N N . TRP B 1 45 ? -11.944 42.683 6.486 1.00 12.06 73 TRP B N 1
ATOM 1559 C CA . TRP B 1 45 ? -13.309 42.260 6.492 1.00 12.28 73 TRP B CA 1
ATOM 1560 C C . TRP B 1 45 ? -14.103 43.068 7.504 1.00 12.77 73 TRP B C 1
ATOM 1561 O O . TRP B 1 45 ? -13.690 43.252 8.660 1.00 12.77 73 TRP B O 1
ATOM 1572 N N . ARG B 1 46 ? -15.262 43.518 7.041 1.00 11.87 74 ARG B N 1
ATOM 1573 C CA . ARG B 1 46 ? -16.119 44.477 7.712 1.00 13.07 74 ARG B CA 1
ATOM 1574 C C . ARG B 1 46 ? -17.446 43.808 8.021 1.00 12.60 74 ARG B C 1
ATOM 1575 O O . ARG B 1 46 ? -18.234 43.496 7.122 1.00 13.49 74 ARG B O 1
ATOM 1583 N N . GLY B 1 47 ? -17.701 43.572 9.303 1.00 13.43 75 GLY B N 1
ATOM 1584 C CA . GLY B 1 47 ? -18.911 42.935 9.753 1.00 13.22 75 GLY B CA 1
ATOM 1585 C C . GLY B 1 47 ? -18.744 41.424 9.815 1.00 12.88 75 GLY B C 1
ATOM 1586 O O . GLY B 1 47 ? -17.950 40.822 9.066 1.00 12.29 75 GLY B O 1
ATOM 1587 N N . ARG B 1 48 ? -19.549 40.791 10.680 1.00 14.21 76 ARG B N 1
ATOM 1588 C CA . ARG B 1 48 ? -19.467 39.358 10.863 1.00 12.76 76 ARG B CA 1
ATOM 1589 C C . ARG B 1 48 ? -19.765 38.571 9.590 1.00 13.04 76 ARG B C 1
ATOM 1590 O O . ARG B 1 48 ? -19.143 37.530 9.339 1.00 12.83 76 ARG B O 1
ATOM 1598 N N . ASP B 1 49 ? -20.718 39.029 8.788 1.00 13.06 77 ASP B N 1
ATOM 1599 C CA . ASP B 1 49 ? -21.068 38.250 7.589 1.00 13.86 77 ASP B CA 1
ATOM 1600 C C . ASP B 1 49 ? -19.839 38.107 6.689 1.00 13.02 77 ASP B C 1
ATOM 1601 O O . ASP B 1 49 ? -19.553 37.019 6.174 1.00 13.23 77 ASP B O 1
ATOM 1606 N N . GLN B 1 50 ? -19.098 39.192 6.539 1.00 13.04 78 GLN B N 1
ATOM 1607 C CA . GLN B 1 50 ? -17.831 39.147 5.760 1.00 12.70 78 GLN B CA 1
ATOM 1608 C C . GLN B 1 50 ? -16.751 38.243 6.389 1.00 12.54 78 GLN B C 1
ATOM 1609 O O . GLN B 1 50 ? -16.118 37.417 5.701 1.00 13.00 78 GLN B O 1
ATOM 1615 N N . ILE B 1 51 ? -16.589 38.367 7.708 1.00 12.53 79 ILE B N 1
ATOM 1616 C CA . ILE B 1 51 ? -15.597 37.567 8.421 1.00 12.94 79 ILE B CA 1
ATOM 1617 C C . ILE B 1 51 ? -15.888 36.070 8.209 1.00 12.70 79 ILE B C 1
ATOM 1618 O O . ILE B 1 51 ? -14.992 35.298 7.855 1.00 13.79 79 ILE B O 1
ATOM 1623 N N . VAL B 1 52 ? -17.143 35.679 8.404 1.00 13.06 80 VAL B N 1
ATOM 1624 C CA . VAL B 1 52 ? -17.511 34.281 8.308 1.00 12.96 80 VAL B CA 1
ATOM 1625 C C . VAL B 1 52 ? -17.436 33.808 6.845 1.00 12.62 80 VAL B C 1
ATOM 1626 O O . VAL B 1 52 ? -16.956 32.714 6.565 1.00 13.91 80 VAL B O 1
ATOM 1630 N N . PHE B 1 53 ? -17.913 34.636 5.914 1.00 12.01 81 PHE B N 1
ATOM 1631 C CA . PHE B 1 53 ? -17.877 34.293 4.500 1.00 12.40 81 PHE B CA 1
ATOM 1632 C C . PHE B 1 53 ? -16.436 34.008 4.041 1.00 12.92 81 PHE B C 1
ATOM 1633 O O . PHE B 1 53 ? -16.166 33.007 3.380 1.00 12.53 81 PHE B O 1
ATOM 1641 N N . ALA B 1 54 ? -15.509 34.889 4.416 1.00 12.06 82 ALA B N 1
ATOM 1642 C CA . ALA B 1 54 ? -14.108 34.699 4.033 1.00 12.76 82 ALA B CA 1
ATOM 1643 C C . ALA B 1 54 ? -13.454 33.518 4.724 1.00 13.10 82 ALA B C 1
ATOM 1644 O O . ALA B 1 54 ? -12.731 32.743 4.086 1.00 13.15 82 ALA B O 1
ATOM 1646 N N . HIS B 1 55 ? -13.682 33.361 6.034 1.00 12.88 83 HIS B N 1
ATOM 1647 C CA . HIS B 1 55 ? -13.118 32.200 6.766 1.00 13.96 83 HIS B CA 1
ATOM 1648 C C . HIS B 1 55 ? -13.605 30.897 6.146 1.00 13.57 83 HIS B C 1
ATOM 1649 O O . HIS B 1 55 ? -12.842 29.953 5.978 1.00 13.97 83 HIS B O 1
ATOM 1656 N N . THR B 1 56 ? -14.889 30.858 5.825 1.00 13.12 84 THR B N 1
ATOM 1657 C CA . THR B 1 56 ? -15.536 29.699 5.214 1.00 13.06 84 THR B CA 1
ATOM 1658 C C . THR B 1 56 ? -14.911 29.427 3.831 1.00 13.52 84 THR B C 1
ATOM 1659 O O . THR B 1 56 ? -14.520 28.279 3.550 1.00 13.22 84 THR B O 1
ATOM 1663 N N . ALA B 1 57 ? -14.785 30.463 2.994 1.00 11.96 85 ALA B N 1
ATOM 1664 C CA . ALA B 1 57 ? -14.243 30.300 1.656 1.00 12.28 85 ALA B CA 1
ATOM 1665 C C . ALA B 1 57 ? -12.823 29.722 1.677 1.00 13.09 85 ALA B C 1
ATOM 1666 O O . ALA B 1 57 ? -12.502 28.820 0.894 1.00 13.89 85 ALA B O 1
ATOM 1668 N N . PHE B 1 58 ? -11.978 30.235 2.559 1.00 12.43 86 PHE B N 1
ATOM 1669 C CA . PHE B 1 58 ? -10.599 29.767 2.638 1.00 12.61 86 PHE B CA 1
ATOM 1670 C C . PHE B 1 58 ? -10.491 28.395 3.303 1.00 12.77 86 PHE B C 1
ATOM 1671 O O . PHE B 1 58 ? -9.657 27.594 2.893 1.00 13.38 86 PHE B O 1
ATOM 1679 N N . LEU B 1 59 ? -11.324 28.107 4.321 1.00 13.42 87 LEU B N 1
ATOM 1680 C CA . LEU B 1 59 ? -11.322 26.758 4.913 1.00 14.01 87 LEU B CA 1
ATOM 1681 C C . LEU B 1 59 ? -11.793 25.686 3.929 1.00 14.35 87 LEU B C 1
ATOM 1682 O O . LEU B 1 59 ? -11.365 24.536 4.050 1.00 15.63 87 LEU B O 1
ATOM 1687 N N . LYS B 1 60 ? -12.673 26.031 2.987 1.00 14.22 88 LYS B N 1
ATOM 1688 C CA . LYS B 1 60 ? -13.128 25.115 1.920 1.00 15.16 88 LYS B CA 1
ATOM 1689 C C . LYS B 1 60 ? -12.051 24.861 0.866 1.00 14.92 88 LYS B C 1
ATOM 1690 O O . LYS B 1 60 ? -12.076 23.820 0.204 1.00 16.97 88 LYS B O 1
ATOM 1696 N N . THR B 1 61 ? -11.112 25.795 0.716 1.00 14.41 89 THR B N 1
ATOM 1697 C CA . THR B 1 61 ? -10.085 25.753 -0.314 1.00 14.20 89 THR B CA 1
ATOM 1698 C C . THR B 1 61 ? -8.677 25.644 0.265 1.00 14.19 89 THR B C 1
ATOM 1699 O O . THR B 1 61 ? -8.260 24.558 0.668 1.00 13.98 89 THR B O 1
ATOM 1703 N N . ILE B 1 62 ? -7.961 26.757 0.334 1.00 13.18 90 ILE B N 1
ATOM 1704 C CA . ILE B 1 62 ? -6.523 26.735 0.649 1.00 14.00 90 ILE B CA 1
ATOM 1705 C C . ILE B 1 62 ? -6.195 26.206 2.043 1.00 13.03 90 ILE B C 1
ATOM 1706 O O . ILE B 1 62 ? -5.086 25.703 2.258 1.00 13.81 90 ILE B O 1
ATOM 1711 N N . PHE B 1 63 ? -7.120 26.349 3.002 1.00 12.57 91 PHE B N 1
ATOM 1712 C CA . PHE B 1 63 ? -6.875 25.893 4.378 1.00 13.65 91 PHE B CA 1
ATOM 1713 C C . PHE B 1 63 ? -7.610 24.619 4.780 1.00 13.97 91 PHE B C 1
ATOM 1714 O O . PHE B 1 63 ? -7.618 24.275 5.965 1.00 14.02 91 PHE B O 1
ATOM 1722 N N . LYS B 1 64 ? -8.137 23.877 3.811 1.00 15.01 92 LYS B N 1
ATOM 1723 C CA . LYS B 1 64 ? -8.900 22.658 4.117 1.00 16.22 92 LYS B CA 1
ATOM 1724 C C . LYS B 1 64 ? -8.093 21.648 4.959 1.00 16.44 92 LYS B C 1
ATOM 1725 O O . LYS B 1 64 ? -8.674 20.985 5.828 1.00 17.65 92 LYS B O 1
ATOM 1731 N N . ASP B 1 65 ? -6.783 21.559 4.726 1.00 16.37 93 ASP B N 1
ATOM 1732 C CA . ASP B 1 65 ? -5.871 20.674 5.477 1.00 16.92 93 ASP B CA 1
ATOM 1733 C C . ASP B 1 65 ? -4.849 21.422 6.339 1.00 16.87 93 ASP B C 1
ATOM 1734 O O . ASP B 1 65 ? -3.897 20.804 6.859 1.00 18.16 93 ASP B O 1
ATOM 1739 N N . CYS B 1 66 ? -5.064 22.719 6.553 1.00 15.48 94 CYS B N 1
ATOM 1740 C CA . CYS B 1 66 ? -4.096 23.593 7.204 1.00 16.12 94 CYS B CA 1
ATOM 1741 C C . CYS B 1 66 ? -4.473 23.850 8.645 1.00 16.68 94 CYS B C 1
ATOM 1742 O O . CYS B 1 66 ? -5.410 24.608 8.916 1.00 17.76 94 CYS B O 1
ATOM 1745 N N . LYS B 1 67 ? -3.767 23.202 9.563 1.00 15.79 95 LYS B N 1
ATOM 1746 C CA . LYS B 1 67 ? -4.037 23.349 11.000 1.00 16.95 95 LYS B CA 1
ATOM 1747 C C . LYS B 1 67 ? -3.285 24.481 11.615 1.00 17.24 95 LYS B C 1
ATOM 1748 O O . LYS B 1 67 ? -2.242 24.899 11.128 1.00 16.29 95 LYS B O 1
ATOM 1754 N N . GLN B 1 68 ? -3.873 25.023 12.691 1.00 17.11 96 GLN B N 1
ATOM 1755 C CA . GLN B 1 68 ? -3.268 26.074 13.488 1.00 18.07 96 GLN B CA 1
ATOM 1756 C C . GLN B 1 68 ? -3.116 25.514 14.909 1.00 17.91 96 GLN B C 1
ATOM 1757 O O . GLN B 1 68 ? -4.108 25.065 15.530 1.00 19.80 96 GLN B O 1
ATOM 1763 N N . GLU B 1 69 ? -1.891 25.491 15.409 1.00 17.20 97 GLU B N 1
ATOM 1764 C CA . GLU B 1 69 ? -1.594 24.954 16.744 1.00 16.96 97 GLU B CA 1
ATOM 1765 C C . GLU B 1 69 ? -1.378 26.145 17.674 1.00 16.07 97 GLU B C 1
ATOM 1766 O O . GLU B 1 69 ? -0.498 26.957 17.430 1.00 15.32 97 GLU B O 1
ATOM 1772 N N . LEU B 1 70 ? -2.120 26.213 18.782 1.00 15.01 98 LEU B N 1
ATOM 1773 C CA . LEU B 1 70 ? -1.886 27.242 19.814 1.00 16.01 98 LEU B CA 1
ATOM 1774 C C . LEU B 1 70 ? -0.581 27.003 20.544 1.00 16.00 98 LEU B C 1
ATOM 1775 O O . LEU B 1 70 ? -0.313 25.861 20.987 1.00 16.88 98 LEU B O 1
ATOM 1780 N N . VAL B 1 71 ? 0.247 28.025 20.663 1.00 15.53 99 VAL B N 1
ATOM 1781 C CA . VAL B 1 71 ? 1.498 27.954 21.398 1.00 16.18 99 VAL B CA 1
ATOM 1782 C C . VAL B 1 71 ? 1.350 28.728 22.707 1.00 16.00 99 VAL B C 1
ATOM 1783 O O . VAL B 1 71 ? 1.586 28.199 23.783 1.00 17.05 99 VAL B O 1
ATOM 1787 N N . THR B 1 72 ? 0.959 29.999 22.606 1.00 15.14 100 THR B N 1
ATOM 1788 C CA A THR B 1 72 ? 0.754 30.833 23.796 0.50 15.11 100 THR B CA 1
ATOM 1789 C CA B THR B 1 72 ? 0.822 30.873 23.758 0.50 15.55 100 THR B CA 1
ATOM 1790 C C . THR B 1 72 ? -0.382 31.801 23.600 1.00 14.49 100 THR B C 1
ATOM 1791 O O . THR B 1 72 ? -0.653 32.280 22.490 1.00 14.74 100 THR B O 1
ATOM 1798 N N . ILE B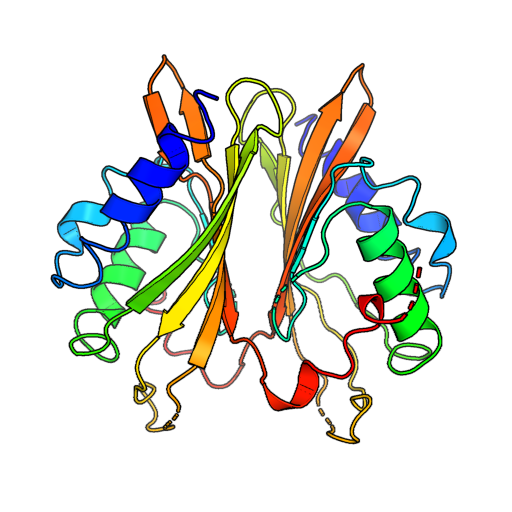 1 73 ? -1.058 32.089 24.710 1.00 14.97 101 ILE B N 1
ATOM 1799 C CA . ILE B 1 73 ? -2.100 33.071 24.773 1.00 14.04 101 ILE B CA 1
ATOM 1800 C C . ILE B 1 73 ? -1.665 34.075 25.854 1.00 14.38 101 ILE B C 1
ATOM 1801 O O . ILE B 1 73 ? -1.487 33.685 27.004 1.00 14.51 101 ILE B O 1
ATOM 1806 N N . GLU B 1 74 ? -1.554 35.351 25.480 1.00 12.91 102 GLU B N 1
ATOM 1807 C CA A GLU B 1 74 ? -1.240 36.427 26.405 0.50 12.67 102 GLU B CA 1
ATOM 1808 C CA B GLU B 1 74 ? -1.249 36.428 26.422 0.50 12.99 102 GLU B CA 1
ATOM 1809 C C . GLU B 1 74 ? -2.454 37.331 26.428 1.00 12.33 102 GLU B C 1
ATOM 1810 O O . GLU B 1 74 ? -2.595 38.220 25.579 1.00 13.36 102 GLU B O 1
ATOM 1821 N N . ALA B 1 75 ? -3.349 37.086 27.369 1.00 12.76 103 ALA B N 1
ATOM 1822 C CA . ALA B 1 75 ? -4.600 37.788 27.471 1.00 12.95 103 ALA B CA 1
ATOM 1823 C C . ALA B 1 75 ? -4.600 38.695 28.667 1.00 12.21 103 ALA B C 1
ATOM 1824 O O . ALA B 1 75 ? -4.083 38.370 29.732 1.00 12.93 103 ALA B O 1
ATOM 1826 N N . ARG B 1 76 ? -5.273 39.824 28.537 1.00 11.55 104 ARG B N 1
ATOM 1827 C CA . ARG B 1 76 ? -5.406 40.794 29.608 1.00 11.00 104 ARG B CA 1
ATOM 1828 C C . ARG B 1 76 ? -6.663 41.638 29.452 1.00 11.56 104 ARG B C 1
ATOM 1829 O O . ARG B 1 76 ? -7.174 41.852 28.364 1.00 12.26 104 ARG B O 1
ATOM 1837 N N . THR B 1 77 ? -7.128 42.161 30.571 1.00 12.60 105 THR B N 1
ATOM 1838 C CA . THR B 1 77 ? -8.185 43.162 30.566 1.00 12.67 105 THR B CA 1
ATOM 1839 C C . THR B 1 77 ? -7.606 44.524 30.173 1.00 12.53 105 THR B C 1
ATOM 1840 O O . THR B 1 77 ? -6.492 44.892 30.572 1.00 13.19 105 THR B O 1
ATOM 1844 N N . ILE B 1 78 ? -8.326 45.259 29.328 1.00 12.72 106 ILE B N 1
ATOM 1845 C CA . ILE B 1 78 ? -7.975 46.614 28.954 1.00 12.57 106 ILE B CA 1
ATOM 1846 C C . ILE B 1 78 ? -8.992 47.710 29.349 1.00 13.38 106 ILE B C 1
ATOM 1847 O O . ILE B 1 78 ? -8.657 48.882 29.326 1.00 14.06 106 ILE B O 1
ATOM 1852 N N . ALA B 1 79 ? -10.223 47.291 29.652 1.00 13.90 107 ALA B N 1
ATOM 1853 C CA . ALA B 1 79 ? -11.309 48.157 30.143 1.00 13.45 107 ALA B CA 1
ATOM 1854 C C . ALA B 1 79 ? -12.353 47.231 30.723 1.00 14.08 107 ALA B C 1
ATOM 1855 O O . ALA B 1 79 ? -12.349 46.037 30.425 1.00 13.55 107 ALA B O 1
ATOM 1857 N N . PRO B 1 80 ? -13.287 47.721 31.555 1.00 14.58 108 PRO B N 1
ATOM 1858 C CA . PRO B 1 80 ? -14.332 46.827 32.004 1.00 14.00 108 PRO B CA 1
ATOM 1859 C C . PRO B 1 80 ? -15.112 46.260 30.797 1.00 13.73 108 PRO B C 1
ATOM 1860 O O . PRO B 1 80 ? -15.485 47.026 29.882 1.00 15.32 108 PRO B O 1
ATOM 1864 N N . GLY B 1 81 ? -15.247 44.946 30.755 1.00 13.06 109 GLY B N 1
ATOM 1865 C CA . GLY B 1 81 ? -15.900 44.329 29.625 1.00 13.41 109 GLY B CA 1
ATOM 1866 C C . GLY B 1 81 ? -15.112 44.254 28.328 1.00 12.67 109 GLY B C 1
ATOM 1867 O O . GLY B 1 81 ? -15.705 44.045 27.274 1.00 13.09 109 GLY B O 1
ATOM 1868 N N . SER B 1 82 ? -13.795 44.468 28.396 1.00 13.00 110 SER B N 1
ATOM 1869 C CA A SER B 1 82 ? -12.940 44.387 27.206 0.50 12.49 110 SER B CA 1
ATOM 1870 C CA B SER B 1 82 ? -12.922 44.407 27.205 0.50 13.27 110 SER B CA 1
ATOM 1871 C C . SER B 1 82 ? -11.661 43.630 27.518 1.00 12.88 110 SER B C 1
ATOM 1872 O O . SER B 1 82 ? -10.918 43.999 28.459 1.00 13.61 110 SER B O 1
ATOM 1877 N N . ALA B 1 83 ? -11.369 42.587 26.730 1.00 11.70 111 ALA B N 1
ATOM 1878 C CA . ALA B 1 83 ? -10.204 41.745 26.929 1.00 12.01 111 ALA B CA 1
ATOM 1879 C C . ALA B 1 83 ? -9.459 41.594 25.607 1.00 11.85 111 ALA B C 1
ATOM 1880 O O . ALA B 1 83 ? -10.075 41.381 24.545 1.00 13.02 111 ALA B O 1
ATOM 1882 N N . LEU B 1 84 ? -8.152 41.708 25.682 1.00 11.36 112 LEU B N 1
ATOM 1883 C CA . LEU B 1 84 ? -7.260 41.688 24.543 1.00 12.10 112 LEU B CA 1
ATOM 1884 C C . LEU B 1 84 ? -6.299 40.525 24.708 1.00 12.42 112 LEU B C 1
ATOM 1885 O O . LEU B 1 84 ? -5.661 40.375 25.744 1.00 13.45 112 LEU B O 1
ATOM 1890 N N . ALA B 1 85 ? -6.139 39.742 23.651 1.00 11.72 113 ALA B N 1
ATOM 1891 C CA . ALA B 1 85 ? -5.161 38.661 23.649 1.00 11.26 113 ALA B CA 1
ATOM 1892 C C . ALA B 1 85 ? -4.246 38.798 22.452 1.00 11.96 113 ALA B C 1
ATOM 1893 O O . ALA B 1 85 ? -4.689 39.147 21.340 1.00 12.55 113 ALA B O 1
ATOM 1895 N N . VAL B 1 86 ? -2.977 38.534 22.688 1.00 11.96 114 VAL B N 1
ATOM 1896 C CA . VAL B 1 86 ? -1.970 38.340 21.618 1.00 12.18 114 VAL B CA 1
ATOM 1897 C C . VAL B 1 86 ? -1.638 36.835 21.678 1.00 12.41 114 VAL B C 1
ATOM 1898 O O . VAL B 1 86 ? -1.169 36.319 22.700 1.00 12.39 114 VAL B O 1
ATOM 1902 N N . VAL B 1 87 ? -1.991 36.139 20.607 1.00 11.55 115 VAL B N 1
ATOM 1903 C CA . VAL B 1 87 ? -1.865 34.702 20.485 1.00 12.74 115 VAL B CA 1
ATOM 1904 C C . VAL B 1 87 ? -0.745 34.353 19.535 1.00 12.41 115 VAL B C 1
ATOM 1905 O O . VAL B 1 87 ? -0.642 34.938 18.460 1.00 12.61 115 VAL B O 1
ATOM 1909 N N . THR B 1 88 ? 0.102 33.413 19.944 1.00 12.17 116 THR B N 1
ATOM 1910 C CA . THR B 1 88 ? 1.167 32.866 19.101 1.00 13.06 116 THR B CA 1
ATOM 1911 C C . THR B 1 88 ? 0.698 31.475 18.702 1.00 12.86 116 THR B C 1
ATOM 1912 O O . THR B 1 88 ? 0.302 30.690 19.586 1.00 12.89 116 THR B O 1
ATOM 1916 N N . LEU B 1 89 ? 0.695 31.212 17.398 1.00 12.50 117 LEU B N 1
ATOM 1917 C CA A LEU B 1 89 ? 0.261 29.921 16.883 0.70 13.36 117 LEU B CA 1
ATOM 1918 C CA B LEU B 1 89 ? 0.250 29.934 16.841 0.30 13.38 117 LEU B CA 1
ATOM 1919 C C . LEU B 1 89 ? 1.238 29.470 15.801 1.00 12.86 117 LEU B C 1
ATOM 1920 O O . LEU B 1 89 ? 2.009 30.284 15.286 1.00 13.45 117 LEU B O 1
ATOM 1929 N N . ILE B 1 90 ? 1.204 28.178 15.505 1.00 12.64 118 ILE B N 1
ATOM 1930 C CA . ILE B 1 90 ? 1.989 27.609 14.420 1.00 12.88 118 ILE B CA 1
ATOM 1931 C C . ILE B 1 90 ? 0.970 27.142 13.371 1.00 12.81 118 ILE B C 1
ATOM 1932 O O . ILE B 1 90 ? 0.082 26.362 13.665 1.00 14.09 118 ILE B O 1
ATOM 1937 N N . GLN B 1 91 ? 1.107 27.688 12.168 1.00 12.60 119 GLN B N 1
ATOM 1938 C CA . GLN B 1 91 ? 0.233 27.413 11.044 1.00 13.04 119 GLN B CA 1
ATOM 1939 C C . GLN B 1 91 ? 0.979 26.507 10.064 1.00 12.70 119 GLN B C 1
ATOM 1940 O O . GLN B 1 91 ? 2.166 26.737 9.758 1.00 12.59 119 GLN B O 1
ATOM 1946 N N . ASP B 1 92 ? 0.277 25.506 9.566 1.00 13.33 120 ASP B N 1
ATOM 1947 C CA . ASP B 1 92 ? 0.836 24.615 8.583 1.00 12.79 120 ASP B CA 1
ATOM 1948 C C . ASP B 1 92 ? 1.116 25.348 7.262 1.00 12.88 120 ASP B C 1
ATOM 1949 O O . ASP B 1 92 ? 0.535 26.402 6.992 1.00 12.92 120 ASP B O 1
ATOM 1954 N N . ALA B 1 93 ? 1.992 24.776 6.454 1.00 12.31 121 ALA B N 1
ATOM 1955 C CA . ALA B 1 93 ? 2.218 25.242 5.102 1.00 12.24 121 ALA B CA 1
ATOM 1956 C C . ALA B 1 93 ? 0.895 25.167 4.331 1.00 11.78 121 ALA B C 1
ATOM 1957 O O . ALA B 1 93 ? 0.013 24.366 4.617 1.00 13.51 121 ALA B O 1
ATOM 1959 N N . TYR B 1 94 ? 0.794 25.998 3.306 1.00 12.10 122 TYR B N 1
ATOM 1960 C CA . TYR B 1 94 ? -0.342 26.027 2.401 1.00 11.99 122 TYR B CA 1
ATOM 1961 C C . TYR B 1 94 ? 0.036 26.713 1.099 1.00 12.74 122 TYR B C 1
ATOM 1962 O O . TYR B 1 94 ? 1.118 27.277 0.994 1.00 13.56 122 TYR B O 1
ATOM 1971 N N . VAL B 1 95 ? -0.857 26.638 0.125 1.00 12.07 123 VAL B N 1
ATOM 1972 C CA . VAL B 1 95 ? -0.657 27.253 -1.203 1.00 11.69 123 VAL B CA 1
ATOM 1973 C C . VAL B 1 95 ? -1.741 28.304 -1.353 1.00 11.70 123 VAL B C 1
ATOM 1974 O O . VAL B 1 95 ? -2.954 28.052 -1.114 1.00 11.81 123 VAL B O 1
ATOM 1978 N N . THR B 1 96 ? -1.355 29.499 -1.754 1.00 11.65 124 THR B N 1
ATOM 1979 C CA . THR B 1 96 ? -2.295 30.594 -1.918 1.00 11.24 124 THR B CA 1
ATOM 1980 C C . THR B 1 96 ? -3.196 30.368 -3.150 1.00 11.54 124 THR B C 1
ATOM 1981 O O . THR B 1 96 ? -2.901 29.516 -3.983 1.00 11.31 124 THR B O 1
ATOM 1985 N N . PRO B 1 97 ? -4.295 31.140 -3.240 1.00 11.93 125 PRO B N 1
ATOM 1986 C CA . PRO B 1 97 ? -5.196 30.909 -4.414 1.00 12.36 125 PRO B CA 1
ATOM 1987 C C . PRO B 1 97 ? -4.519 31.034 -5.770 1.00 13.60 125 PRO B C 1
ATOM 1988 O O . PRO B 1 97 ? -4.770 30.240 -6.691 1.00 13.96 125 PRO B O 1
ATOM 1992 N N . ASP B 1 98 ? -3.626 32.024 -5.836 1.00 13.70 126 ASP B N 1
ATOM 1993 C CA . ASP B 1 98 ? -2.804 32.274 -7.037 1.00 13.61 126 ASP B CA 1
ATOM 1994 C C . ASP B 1 98 ? -1.621 31.278 -7.249 1.00 13.88 126 ASP B C 1
ATOM 1995 O O . ASP B 1 98 ? -0.983 31.324 -8.301 1.00 14.32 126 ASP B O 1
ATOM 2000 N N . GLY B 1 99 ? -1.306 30.416 -6.283 1.00 11.78 127 GLY B N 1
ATOM 2001 C CA . GLY B 1 99 ? -0.304 29.365 -6.455 1.00 12.42 127 GLY B CA 1
ATOM 2002 C C . GLY B 1 99 ? 1.036 29.532 -5.787 1.00 11.56 127 GLY B C 1
ATOM 2003 O O . GLY B 1 99 ? 1.923 28.707 -6.053 1.00 13.03 127 GLY B O 1
ATOM 2004 N N . ARG B 1 100 ? 1.128 30.473 -4.850 1.00 13.33 128 ARG B N 1
ATOM 2005 C CA . ARG B 1 100 ? 2.385 30.671 -4.106 1.00 13.54 128 ARG B CA 1
ATOM 2006 C C . ARG B 1 100 ? 2.444 29.728 -2.896 1.00 11.92 128 ARG B C 1
ATOM 2007 O O . ARG B 1 100 ? 1.481 29.581 -2.153 1.00 12.46 128 ARG B O 1
ATOM 2015 N N . GLN B 1 101 ? 3.613 29.123 -2.690 1.00 13.27 129 GLN B N 1
ATOM 2016 C CA . GLN B 1 101 ? 3.807 28.251 -1.554 1.00 13.15 129 GLN B CA 1
ATOM 2017 C C . GLN B 1 101 ? 4.123 29.096 -0.332 1.00 13.71 129 GLN B C 1
ATOM 2018 O O . GLN B 1 101 ? 5.079 29.898 -0.353 1.00 14.66 129 GLN B O 1
ATOM 2032 N N . PRO B 1 103 ? 5.225 28.755 3.642 1.00 11.48 131 PRO B N 1
ATOM 2033 C CA . PRO B 1 103 ? 5.777 27.759 4.535 1.00 11.78 131 PRO B CA 1
ATOM 2034 C C . PRO B 1 103 ? 5.078 27.699 5.883 1.00 11.73 131 PRO B C 1
ATOM 2035 O O . PRO B 1 103 ? 4.350 28.624 6.256 1.00 11.37 131 PRO B O 1
ATOM 2039 N N . ARG B 1 104 ? 5.288 26.586 6.582 1.00 12.26 132 ARG B N 1
ATOM 2040 C CA A ARG B 1 104 ? 4.917 26.479 7.980 0.50 11.63 132 ARG B CA 1
ATOM 2041 C CA B ARG B 1 104 ? 4.879 26.484 7.965 0.50 11.75 132 ARG B CA 1
ATOM 2042 C C . ARG B 1 104 ? 5.532 27.693 8.668 1.00 11.71 132 ARG B C 1
ATOM 2043 O O . ARG B 1 104 ? 6.721 28.002 8.429 1.00 12.49 132 ARG B O 1
ATOM 2058 N N . ALA B 1 105 ? 4.786 28.362 9.545 1.00 11.78 133 ALA B N 1
ATOM 2059 C CA . ALA B 1 105 ? 5.292 29.540 10.242 1.00 11.76 133 ALA B CA 1
ATOM 2060 C C . ALA B 1 105 ? 4.513 29.792 11.486 1.00 12.81 133 ALA B C 1
ATOM 2061 O O . ALA B 1 105 ? 3.411 29.256 11.638 1.00 12.83 133 ALA B O 1
ATOM 2063 N N . HIS B 1 106 ? 5.117 30.537 12.407 1.00 12.11 134 HIS B N 1
ATOM 2064 C CA . HIS B 1 106 ? 4.376 31.084 13.525 1.00 12.27 134 HIS B CA 1
ATOM 2065 C C . HIS B 1 106 ? 3.661 32.334 13.033 1.00 12.23 134 HIS B C 1
ATOM 2066 O O . HIS B 1 106 ? 4.185 33.068 12.195 1.00 12.44 134 HIS B O 1
ATOM 2073 N N . ASP B 1 107 ? 2.444 32.522 13.548 1.00 12.33 135 ASP B N 1
ATOM 2074 C CA . ASP B 1 107 ? 1.665 33.731 13.358 1.00 12.44 135 ASP B CA 1
ATOM 2075 C C . ASP B 1 107 ? 1.483 34.396 14.720 1.00 12.59 135 ASP B C 1
ATOM 2076 O O . ASP B 1 107 ? 1.454 33.735 15.761 1.00 12.56 135 ASP B O 1
ATOM 2081 N N . ARG B 1 108 ? 1.292 35.712 14.683 1.00 11.68 136 ARG B N 1
ATOM 2082 C CA . ARG B 1 108 ? 1.027 36.544 15.859 1.00 12.10 136 ARG B CA 1
ATOM 2083 C C . ARG B 1 108 ? -0.337 37.171 15.614 1.00 12.50 136 ARG B C 1
ATOM 2084 O O . ARG B 1 108 ? -0.492 38.021 14.744 1.00 12.74 136 ARG B O 1
ATOM 2092 N N . LEU B 1 109 ? -1.326 36.745 16.395 1.00 12.37 137 LEU B N 1
ATOM 2093 C CA . LEU B 1 109 ? -2.710 37.080 16.185 1.00 12.30 137 LEU B CA 1
ATOM 2094 C C . LEU B 1 109 ? -3.264 37.887 17.365 1.00 12.63 137 LEU B C 1
ATOM 2095 O O . LEU B 1 109 ? -3.257 37.406 18.522 1.00 13.20 137 LEU B O 1
ATOM 2100 N N . THR B 1 110 ? -3.787 39.065 17.052 1.00 11.65 138 THR B N 1
ATOM 2101 C CA . THR B 1 110 ? -4.546 39.877 18.012 1.00 12.00 138 THR B CA 1
ATOM 2102 C C . THR B 1 110 ? -5.977 39.427 17.978 1.00 12.00 138 THR B C 1
ATOM 2103 O O . THR B 1 110 ? -6.579 39.342 16.901 1.00 12.34 138 THR B O 1
ATOM 2107 N N . LEU B 1 111 ? -6.556 39.183 19.152 1.00 12.23 139 LEU B N 1
ATOM 2108 C CA . LEU B 1 111 ? -7.992 38.959 19.288 1.00 12.15 139 LEU B CA 1
ATOM 2109 C C . LEU B 1 111 ? -8.522 39.904 20.366 1.00 12.79 139 LEU B C 1
ATOM 2110 O O . LEU B 1 111 ? -7.936 40.014 21.442 1.00 12.79 139 LEU B O 1
ATOM 2115 N N . LEU B 1 112 ? -9.629 40.554 20.094 1.00 11.92 140 LEU B N 1
ATOM 2116 C CA . LEU B 1 112 ? -10.262 41.511 21.019 1.00 11.99 140 LEU B CA 1
ATOM 2117 C C . LEU B 1 112 ? -11.682 41.056 21.240 1.00 11.96 140 LEU B C 1
ATOM 2118 O O . LEU B 1 112 ? -12.429 40.873 20.269 1.00 12.51 140 LEU B O 1
ATOM 2123 N N . ALA B 1 113 ? -12.035 40.852 22.523 1.00 12.31 141 ALA B N 1
ATOM 2124 C CA . ALA B 1 113 ? -13.388 40.443 22.915 1.00 12.39 141 ALA B CA 1
ATOM 2125 C C . ALA B 1 113 ? -14.016 41.516 23.778 1.00 12.43 141 ALA B C 1
ATOM 2126 O O . ALA B 1 113 ? -13.343 42.140 24.587 1.00 12.52 141 ALA B O 1
ATOM 2128 N N . VAL B 1 114 ? -15.314 41.733 23.595 1.00 10.77 142 VAL B N 1
ATOM 2129 C CA . VAL B 1 114 ? -16.068 42.669 24.405 1.00 11.82 142 VAL B CA 1
ATOM 2130 C C . VAL B 1 114 ? -17.319 41.959 24.944 1.00 11.15 142 VAL B C 1
ATOM 2131 O O . VAL B 1 114 ? -17.872 41.044 24.303 1.00 11.82 142 VAL B O 1
ATOM 2135 N N . GLU B 1 115 ? -17.728 42.384 26.142 1.00 10.79 143 GLU B N 1
ATOM 2136 C CA . GLU B 1 115 ? -18.876 41.810 26.856 1.00 11.11 143 GLU B CA 1
ATOM 2137 C C . GLU B 1 115 ? -20.085 42.694 26.653 1.00 12.07 143 GLU B C 1
ATOM 2138 O O . GLU B 1 115 ? -20.018 43.924 26.836 1.00 12.30 143 GLU B O 1
ATOM 2144 N N . ARG B 1 116 ? -21.207 42.095 26.295 1.00 11.69 144 ARG B N 1
ATOM 2145 C CA . ARG B 1 116 ? -22.502 42.782 26.145 1.00 11.03 144 ARG B CA 1
ATOM 2146 C C . ARG B 1 116 ? -23.569 41.898 26.796 1.00 11.06 144 ARG B C 1
ATOM 2147 O O . ARG B 1 116 ? -23.708 40.714 26.455 1.00 11.09 144 ARG B O 1
ATOM 2155 N N . GLU B 1 117 ? -24.267 42.474 27.775 1.00 11.49 145 GLU B N 1
ATOM 2156 C CA . GLU B 1 117 ? -25.333 41.764 28.500 1.00 11.97 145 GLU B CA 1
ATOM 2157 C C . GLU B 1 117 ? -24.856 40.389 29.010 1.00 11.98 145 GLU B C 1
ATOM 2158 O O . GLU B 1 117 ? -25.565 39.387 28.844 1.00 11.48 145 GLU B O 1
ATOM 2164 N N . GLY B 1 118 ? -23.663 40.386 29.591 1.00 12.21 146 GLY B N 1
ATOM 2165 C CA . GLY B 1 118 ? -23.121 39.230 30.243 1.00 11.81 146 GLY B CA 1
ATOM 2166 C C . GLY B 1 118 ? -22.456 38.196 29.383 1.00 11.13 146 GLY B C 1
ATOM 2167 O O . GLY B 1 118 ? -21.988 37.183 29.900 1.00 12.42 146 GLY B O 1
ATOM 2168 N N . VAL B 1 119 ? -22.438 38.412 28.062 1.00 10.34 147 VAL B N 1
ATOM 2169 C CA . VAL B 1 119 ? -21.843 37.472 27.106 1.00 10.06 147 VAL B CA 1
ATOM 2170 C C . VAL B 1 119 ? -20.665 38.109 26.403 1.00 10.93 147 VAL B C 1
ATOM 2171 O O . VAL B 1 119 ? -20.748 39.260 26.001 1.00 10.97 147 VAL B O 1
ATOM 2175 N N . TRP B 1 120 ? -19.601 37.346 26.223 1.00 11.04 148 TRP B N 1
ATOM 2176 C CA . TRP B 1 120 ? -18.428 37.823 25.492 1.00 11.18 148 TRP B CA 1
ATOM 2177 C C . TRP B 1 120 ? -18.363 37.226 24.097 1.00 12.07 148 TRP B C 1
ATOM 2178 O O . TRP B 1 120 ? -18.631 36.041 23.895 1.00 11.74 148 TRP B O 1
ATOM 2189 N N . ARG B 1 121 ? -17.980 38.045 23.121 1.00 11.59 149 ARG B N 1
ATOM 2190 C CA . ARG B 1 121 ? -17.663 37.566 21.769 1.00 11.79 149 ARG B CA 1
ATOM 2191 C C . ARG B 1 121 ? -16.530 38.425 21.224 1.00 11.17 149 ARG B C 1
ATOM 2192 O O . ARG B 1 121 ? -16.244 39.498 21.747 1.00 11.80 149 ARG B O 1
ATOM 2200 N N . PHE B 1 122 ? -15.883 37.934 20.171 1.00 11.30 150 PHE B N 1
ATOM 2201 C CA . PHE B 1 122 ? -14.877 38.722 19.499 1.00 11.08 150 PHE B CA 1
ATOM 2202 C C . PHE B 1 122 ? -15.521 39.892 18.734 1.00 11.70 150 PHE B C 1
ATOM 2203 O O . PHE B 1 122 ? -16.546 39.726 18.053 1.00 11.59 150 PHE B O 1
ATOM 2211 N N . ILE B 1 123 ? -14.867 41.047 18.834 1.00 11.11 151 ILE B N 1
ATOM 2212 C CA . ILE B 1 123 ? -15.192 42.217 18.030 1.00 11.88 151 ILE B CA 1
ATOM 2213 C C . ILE B 1 123 ? -14.141 42.414 16.907 1.00 12.00 151 ILE B C 1
ATOM 2214 O O . ILE B 1 123 ? -14.427 43.122 15.936 1.00 12.17 151 ILE B O 1
ATOM 2219 N N . HIS B 1 124 ? -12.942 41.879 17.061 1.00 11.08 152 HIS B N 1
ATOM 2220 C CA . HIS B 1 124 ? -11.892 42.095 16.080 1.00 11.25 152 HIS B CA 1
ATOM 2221 C C . HIS B 1 124 ? -10.788 41.078 16.193 1.00 11.45 152 HIS B C 1
ATOM 2222 O O . HIS B 1 124 ? -10.470 40.576 17.279 1.00 11.84 152 HIS B O 1
ATOM 2229 N N . GLY B 1 125 ? -10.161 40.789 15.055 1.00 12.19 153 GLY B N 1
ATOM 2230 C CA . GLY B 1 125 ? -8.944 39.996 14.987 1.00 11.61 153 GLY B CA 1
ATOM 2231 C C . GLY B 1 125 ? -8.023 40.566 13.934 1.00 11.41 153 GLY B C 1
ATOM 2232 O O . GLY B 1 125 ? -8.483 41.210 12.985 1.00 12.40 153 GLY B O 1
ATOM 2233 N N . HIS B 1 126 ? -6.729 40.416 14.151 1.00 11.27 154 HIS B N 1
ATOM 2234 C CA . HIS B 1 126 ? -5.723 40.910 13.212 1.00 12.55 154 HIS B CA 1
ATOM 2235 C C . HIS B 1 126 ? -4.540 39.936 13.277 1.00 12.70 154 HIS B C 1
ATOM 2236 O O . HIS B 1 126 ? -3.984 39.725 14.339 1.00 12.45 154 HIS B O 1
ATOM 2243 N N . ASN B 1 127 ? -4.134 39.395 12.127 1.00 12.14 155 ASN B N 1
ATOM 2244 C CA . ASN B 1 127 ? -3.092 38.402 12.085 1.00 12.31 155 ASN B CA 1
ATOM 2245 C C . ASN B 1 127 ? -1.908 38.887 11.257 1.00 11.64 155 ASN B C 1
ATOM 2246 O O . ASN B 1 127 ? -2.074 39.574 10.240 1.00 13.08 155 ASN B O 1
ATOM 2251 N N . THR B 1 128 ? -0.712 38.514 11.711 1.00 11.92 156 THR B N 1
ATOM 2252 C CA . THR B 1 128 ? 0.574 38.787 11.015 1.00 12.47 156 THR B CA 1
ATOM 2253 C C . THR B 1 128 ? 1.465 37.554 11.102 1.00 13.25 156 THR B C 1
ATOM 2254 O O . THR B 1 128 ? 1.526 36.912 12.146 1.00 13.23 156 THR B O 1
ATOM 2258 N N . ILE B 1 129 ? 2.131 37.222 10.001 1.00 12.03 157 ILE B N 1
ATOM 2259 C CA . ILE B 1 129 ? 3.070 36.116 10.007 1.00 11.88 157 ILE B CA 1
ATOM 2260 C C . ILE B 1 129 ? 4.347 36.561 10.712 1.00 12.26 157 ILE B C 1
ATOM 2261 O O . ILE B 1 129 ? 4.852 37.654 10.463 1.00 13.08 157 ILE B O 1
ATOM 2266 N N . VAL B 1 130 ? 4.854 35.721 11.606 1.00 12.43 158 VAL B N 1
ATOM 2267 C CA . VAL B 1 130 ? 6.119 35.983 12.279 1.00 12.55 158 VAL B CA 1
ATOM 2268 C C . VAL B 1 130 ? 7.270 35.623 11.310 1.00 13.62 158 VAL B C 1
ATOM 2269 O O . VAL B 1 130 ? 7.369 34.473 10.859 1.00 14.52 158 VAL B O 1
ATOM 2273 N N . ASN B 1 131 ? 8.088 36.604 10.978 1.00 15.01 159 ASN B N 1
ATOM 2274 C CA . ASN B 1 131 ? 9.259 36.394 10.118 1.00 15.98 159 ASN B CA 1
ATOM 2275 C C . ASN B 1 131 ? 10.401 35.882 10.996 1.00 15.71 159 ASN B C 1
ATOM 2276 O O . ASN B 1 131 ? 10.916 36.638 11.837 1.00 15.74 159 ASN B O 1
ATOM 2281 N N . PRO B 1 132 ? 10.817 34.607 10.835 1.00 17.11 160 PRO B N 1
ATOM 2282 C CA . PRO B 1 132 ? 11.854 34.079 11.699 1.00 18.42 160 PRO B CA 1
ATOM 2283 C C . PRO B 1 132 ? 13.265 34.698 11.461 1.00 19.44 160 PRO B C 1
ATOM 2284 O O . PRO B 1 132 ? 14.065 34.764 12.413 1.00 21.04 160 PRO B O 1
ATOM 2288 N N . ASP B 1 133 ? 13.497 35.178 10.242 1.00 21.52 161 ASP B N 1
ATOM 2289 C CA . ASP B 1 133 ? 14.758 35.843 9.872 1.00 23.61 161 ASP B CA 1
ATOM 2290 C C . ASP B 1 133 ? 14.898 37.193 10.584 1.00 23.03 161 ASP B C 1
ATOM 2291 O O . ASP B 1 133 ? 15.990 37.561 11.022 1.00 23.13 161 ASP B O 1
ATOM 2296 N N . ALA B 1 134 ? 13.794 37.929 10.668 1.00 21.68 162 ALA B N 1
ATOM 2297 C CA . ALA B 1 134 ? 13.755 39.236 11.303 1.00 21.52 162 ALA B CA 1
ATOM 2298 C C . ALA B 1 134 ? 13.818 39.218 12.828 1.00 21.38 162 ALA B C 1
ATOM 2299 O O . ALA B 1 134 ? 14.256 40.205 13.430 1.00 19.95 162 ALA B O 1
ATOM 2301 N N . ALA B 1 135 ? 13.412 38.108 13.458 1.00 21.06 163 ALA B N 1
ATOM 2302 C CA . ALA B 1 135 ? 13.237 38.072 14.926 1.00 21.01 163 ALA B CA 1
ATOM 2303 C C . ALA B 1 135 ? 14.413 38.529 15.768 1.00 20.88 163 ALA B C 1
ATOM 2304 O O . ALA B 1 135 ? 14.190 39.250 16.752 1.00 20.30 163 ALA B O 1
ATOM 2306 N N . ASN B 1 136 ? 15.662 38.180 15.377 1.00 20.26 164 ASN B N 1
ATOM 2307 C CA A ASN B 1 136 ? 16.870 38.588 16.121 0.50 20.16 164 ASN B CA 1
ATOM 2308 C CA B ASN B 1 136 ? 16.815 38.594 16.216 0.50 20.38 164 ASN B CA 1
ATOM 2309 C C . ASN B 1 136 ? 17.160 40.093 16.087 1.00 19.66 164 ASN B C 1
ATOM 2310 O O . ASN B 1 136 ? 18.007 40.596 16.841 1.00 19.79 164 ASN B O 1
ATOM 2319 N N . ASN B 1 137 ? 16.437 40.827 15.224 1.00 18.38 165 ASN B N 1
ATOM 2320 C CA . ASN B 1 137 ? 16.582 42.280 15.119 1.00 17.56 165 ASN B CA 1
ATOM 2321 C C . ASN B 1 137 ? 15.635 42.997 16.072 1.00 17.17 165 ASN B C 1
ATOM 2322 O O . ASN B 1 137 ? 15.623 44.224 16.086 1.00 16.97 165 ASN B O 1
ATOM 2327 N N . ASP B 1 138 ? 14.867 42.267 16.889 1.00 15.05 166 ASP B N 1
ATOM 2328 C CA . ASP B 1 138 ? 13.891 42.899 17.769 1.00 15.34 166 ASP B CA 1
ATOM 2329 C C . ASP B 1 138 ? 14.648 43.750 18.789 1.00 15.10 166 ASP B C 1
ATOM 2330 O O . ASP B 1 138 ? 15.428 43.217 19.564 1.00 15.04 166 ASP B O 1
ATOM 2335 N N . PRO B 1 139 ? 14.437 45.079 18.779 1.00 15.24 167 PRO B N 1
ATOM 2336 C CA . PRO B 1 139 ? 15.201 45.950 19.698 1.00 16.19 167 PRO B CA 1
ATOM 2337 C C . PRO B 1 139 ? 15.001 45.683 21.182 1.00 17.18 167 PRO B C 1
ATOM 2338 O O . PRO B 1 139 ? 15.903 45.954 21.954 1.00 17.21 167 PRO B O 1
ATOM 2342 N N . VAL B 1 140 ? 13.861 45.110 21.576 1.00 17.33 168 VAL B N 1
ATOM 2343 C CA A VAL B 1 140 ? 13.572 44.856 22.995 0.50 18.64 168 VAL B CA 1
ATOM 2344 C CA B VAL B 1 140 ? 13.594 44.873 23.007 0.50 18.74 168 VAL B CA 1
ATOM 2345 C C . VAL B 1 140 ? 14.567 43.864 23.603 1.00 19.82 168 VAL B C 1
ATOM 2346 O O . VAL B 1 140 ? 14.776 43.871 24.803 1.00 20.55 168 VAL B O 1
ATOM 2353 N N . LEU B 1 141 ? 15.189 43.033 22.757 1.00 21.76 169 LEU B N 1
ATOM 2354 C CA . LEU B 1 141 ? 16.273 42.121 23.217 1.00 24.87 169 LEU B CA 1
ATOM 2355 C C . LEU B 1 141 ? 17.493 42.908 23.768 1.00 26.57 169 LEU B C 1
ATOM 2356 O O . LEU B 1 141 ? 18.273 42.359 24.569 1.00 28.12 169 LEU B O 1
ATOM 2361 N N . ARG B 1 142 ? 17.673 44.170 23.341 1.00 27.91 170 ARG B N 1
ATOM 2362 C CA . ARG B 1 142 ? 18.787 45.056 23.766 1.00 29.47 170 ARG B CA 1
ATOM 2363 C C . ARG B 1 142 ? 18.484 46.003 24.955 1.00 30.09 170 ARG B C 1
ATOM 2364 O O . ARG B 1 142 ? 19.363 46.774 25.346 1.00 30.99 170 ARG B O 1
#

Secondary structure (DSSP, 8-state):
-HHHHHHHHHHHHHHHHHHTT-GGGSGGGEEEEEEEE-TT--EESHHHHHHHHHHHHHTTTTT--EEEEEEEEEEEETTEEEEEEEEEEPP---TT-----EEEEEEEEEEEETTEEEEEEEEEEE--TTTGGG-GGG--/-HHHHHHHHHHHHHHHHHHTT-GGGSGGGEEEEEEEE-TT--EESHHHHHHHHHHHHHTTTTT--EEEEEEEEEEEETTEEEEEEEEEE-----TTS----EEEEEEEEEEEETTEEEEEEEEEEE--TTTGGG-GGG-

Organism: Caulobacter vibrioides (strain ATCC 19089 / CIP 103742 / CB 15) (NCBI:txid190650)

Sequence (279 aa):
GEGTTDAIQALIQAYFFTAWNTNNAPERFAEIFWPDGSWVNVVGHWRGRDQIVFAHTAFLKKTIFKKDCKQELVTTIEARTIAPGSSALAVVTLIQDAYVTPDGRRQPRRAHDRLTLLLAVEREGVWRFIHGHNTIVNPDAANNDPVLRKGEEGTTDAIQALIQAYFFTAWNTNNAPERFAEEIFWPDGSWVNVVGHWRGRDQIVFAHTAFLKTIFKDCKQELVTTIEEARTIAPGSSALAVVTLLIQDAYVTPDGRQPRRAHDRLTLLAVEREGVWRFIHGHNTIVNPDAANNNDPVVLR

Nearest PDB structures (foldseek):
  3a76-assembly1_A  TM=8.610E-01  e=7.553E-09  Sphingomonas paucimobilis
  3s5c-assembly1_B  TM=8.590E-01  e=3.553E-08  uncultured organism
  3ef8-assembly1_A  TM=8.256E-01  e=7.705E-08  Novosphingobium aromaticivorans DSM 12444
  5kvb-assembly1_A  TM=8.149E-01  e=5.079E-08  Novosphingobium barchaimii LL02
  6p7l-assembly2_C  TM=7.412E-01  e=2.038E-06  Streptomyces sp. CM020

Solvent-accessible surface area: 12357 Å² total

Foldseek 3Di:
DVQQVQVVVLVVQVQVCLAVVPLVSQLVQEDQQAWEAEAVGTAGGSVRVSVVSNVCCVPFSVPKHKAWDDWDKDAPDVFKMKIWTKIWIQWTADPVGDTHTFIKTKIWMWGADPRHIHTRYMYIHTDDPVCVVVPVVVPD/DVQQVQVVVLVVQVQVCLQVVPLVSQLVFEDQQAWEAEAVGTAGGPVRVSVVSNVCCVPFSVPKHKAWDDWDKDDDDVQKMKIWTKIWIQWTADPVGRTHTFIKTKIWMWGDDPRHIHTRYMYIHTDDPVCVVVPVVVD